Protein AF-A0A945PK93-F1 (afdb_monomer_lite)

Foldseek 3Di:
DDWDWDWDDPDPQDIDIFIDDDDPDDDDPVVRVVVRVVVCVVVVHDNPDDDDDDDDDQALADLPPPVVVLQPPDDDDDDDDDDRDDRPDDAFSNNVQAQNQPRQRVLSRVVQVVVCVVCVVVVHNDRDRSDDPVSNLVSQLNVLLCVVCVVCVVVLVVLLPVLDDPVLVVCVSSVNHDPVSVVSSVVSDDDPSSVVSNVVVVVVVVVCVVVVVVVVD

Sequence (217 aa):
GLHFIYALPFSDHHLLIESTLISGRMETQDWYRDAIKGWLRDNNIEIGEFLCEEMGVIPMDTIETDPDIAASPMSSESSESLGPQPLIATIGAASGAVRRSSGYAFQHIQQQISQLAAGIAQGNMAVPTPISSRLTAMDSIFNGVLLSRPDLAVSLYMDMAKALNGDEFARFMLGQATTGDWLRVIAAMPKLPFLKETVKQSAKQVSKQLLGQHKSA

pLDDT: mean 84.19, std 17.25, range [32.91, 97.75]

Secondary structure (DSSP, 8-state):
-EEEEEEEEEETTEEEEEEEEESSSPPPHHHHHHHHHHHHHHTT---S------------S-----HHHHT-----------SSPP-----GGGGT-S-TTT---HHHHHHHHHHHHHHHTTT--PPP--S-HHHHHHHHHHHHHHHH-GGGHHHHHHHHHHHS-HHHHHHHHTT---HHHHHHHHHHS-HHHHHHHHHHHHHHHHHHHHHHHTT--

Radius of gyration: 21.46 Å; chains: 1; bounding box: 48×63×62 Å

Structure (mmCIF, N/CA/C/O backbone):
data_AF-A0A945PK93-F1
#
_entry.id   AF-A0A945PK93-F1
#
loop_
_atom_site.group_PDB
_atom_site.id
_atom_site.type_symbol
_atom_site.label_atom_id
_atom_site.label_alt_id
_atom_site.label_comp_id
_atom_site.label_asym_id
_atom_site.label_entity_id
_atom_site.label_seq_id
_atom_site.pdbx_PDB_ins_code
_atom_site.Cartn_x
_atom_site.Cartn_y
_atom_site.Cartn_z
_atom_site.occupancy
_atom_site.B_iso_or_equiv
_atom_site.auth_seq_id
_atom_site.auth_comp_id
_atom_site.auth_asym_id
_atom_site.auth_atom_id
_atom_site.pdbx_PDB_model_num
ATOM 1 N N . GLY A 1 1 ? 13.114 -2.746 5.356 1.00 80.31 1 GLY A N 1
ATOM 2 C CA . GLY A 1 1 ? 11.654 -2.935 5.315 1.00 80.31 1 GLY A CA 1
ATOM 3 C C . GLY A 1 1 ? 11.324 -3.906 4.207 1.00 80.31 1 GLY A C 1
ATOM 4 O O . GLY A 1 1 ? 12.240 -4.581 3.749 1.00 80.31 1 GLY A O 1
ATOM 5 N N . LEU A 1 2 ? 10.068 -3.976 3.771 1.00 88.44 2 LEU A N 1
ATOM 6 C CA . LEU A 1 2 ? 9.741 -4.665 2.520 1.00 88.44 2 LEU A CA 1
ATOM 7 C C . LEU A 1 2 ? 10.077 -3.719 1.363 1.00 88.44 2 LEU A C 1
ATOM 9 O O . LEU A 1 2 ? 9.543 -2.616 1.316 1.00 88.44 2 LEU A O 1
ATOM 13 N N . HIS A 1 3 ? 10.950 -4.151 0.459 1.00 93.06 3 HIS A N 1
ATOM 14 C CA . HIS A 1 3 ? 11.285 -3.434 -0.768 1.00 93.06 3 HIS A CA 1
ATOM 15 C C . HIS A 1 3 ? 10.913 -4.298 -1.963 1.00 93.06 3 HIS A C 1
ATOM 17 O O . HIS A 1 3 ? 11.207 -5.494 -1.969 1.00 93.06 3 HIS A O 1
ATOM 23 N N . PHE A 1 4 ? 10.251 -3.703 -2.945 1.00 92.75 4 PHE A N 1
ATOM 24 C CA . PHE A 1 4 ? 9.915 -4.363 -4.196 1.00 92.75 4 PHE A CA 1
ATOM 25 C C . PHE A 1 4 ? 9.935 -3.360 -5.347 1.00 92.75 4 PHE A C 1
ATOM 27 O O . PHE A 1 4 ? 9.823 -2.151 -5.140 1.00 92.75 4 PHE A O 1
ATOM 34 N N . ILE A 1 5 ? 10.084 -3.893 -6.559 1.00 96.25 5 ILE A N 1
ATOM 35 C CA . ILE A 1 5 ? 9.959 -3.134 -7.798 1.00 96.25 5 ILE A CA 1
ATOM 36 C C . ILE A 1 5 ? 8.622 -3.488 -8.439 1.00 96.25 5 ILE A C 1
ATOM 38 O O . ILE A 1 5 ? 8.307 -4.667 -8.614 1.00 96.25 5 ILE A O 1
ATOM 42 N N . TYR A 1 6 ? 7.849 -2.466 -8.780 1.00 92.81 6 TYR A N 1
ATOM 43 C CA . TYR A 1 6 ? 6.656 -2.590 -9.602 1.00 92.81 6 TYR A CA 1
ATOM 44 C C . TYR A 1 6 ? 6.988 -2.152 -11.026 1.00 92.81 6 TYR A C 1
ATOM 46 O O . TYR A 1 6 ? 7.617 -1.117 -11.219 1.00 92.81 6 TYR A O 1
ATOM 54 N N . ALA A 1 7 ? 6.582 -2.943 -12.015 1.00 95.38 7 ALA A N 1
ATOM 55 C CA . ALA A 1 7 ? 6.786 -2.648 -13.427 1.00 95.38 7 ALA A CA 1
ATOM 56 C C . ALA A 1 7 ? 5.451 -2.829 -14.164 1.00 95.38 7 ALA A C 1
ATOM 58 O O . ALA A 1 7 ? 4.893 -3.928 -14.171 1.00 95.38 7 ALA A O 1
ATOM 59 N N . LEU A 1 8 ? 4.927 -1.750 -14.748 1.00 95.44 8 LEU A N 1
ATOM 60 C CA . LEU A 1 8 ? 3.634 -1.713 -15.433 1.00 95.44 8 LEU A CA 1
ATOM 61 C C . LEU A 1 8 ? 3.804 -1.307 -16.902 1.00 95.44 8 LEU A C 1
ATOM 63 O O . LEU A 1 8 ? 4.021 -0.123 -17.184 1.00 95.44 8 LEU A O 1
ATOM 67 N N . PRO A 1 9 ? 3.720 -2.258 -17.847 1.00 94.69 9 PRO A N 1
ATOM 68 C CA . PRO A 1 9 ? 3.764 -1.936 -19.265 1.00 94.69 9 PRO A CA 1
ATOM 69 C C . PRO A 1 9 ? 2.452 -1.273 -19.703 1.00 94.69 9 PRO A C 1
ATOM 71 O O . PRO A 1 9 ? 1.365 -1.796 -19.460 1.00 94.69 9 PRO A O 1
ATOM 74 N N . PHE A 1 10 ? 2.558 -0.138 -20.390 1.00 95.69 10 PHE A N 1
ATOM 75 C CA . PHE A 1 10 ? 1.447 0.503 -21.107 1.00 95.69 10 PHE A CA 1
ATOM 76 C C . PHE A 1 10 ? 1.400 0.082 -22.579 1.00 95.69 10 PHE A C 1
ATOM 78 O O . PHE A 1 10 ? 0.350 0.139 -23.213 1.00 95.69 10 PHE A O 1
ATOM 85 N N . SER A 1 11 ? 2.550 -0.313 -23.127 1.00 95.81 11 SER A N 1
ATOM 86 C CA . SER A 1 11 ? 2.720 -0.899 -24.458 1.00 95.81 11 SER A CA 1
ATOM 87 C C . SER A 1 11 ? 4.050 -1.658 -24.509 1.00 95.81 11 SER A C 1
ATOM 89 O O . SER A 1 11 ? 4.801 -1.646 -23.533 1.00 95.81 11 SER A O 1
ATOM 91 N N . ASP A 1 12 ? 4.388 -2.234 -25.661 1.00 93.44 12 ASP A N 1
ATOM 92 C CA . ASP A 1 12 ? 5.668 -2.923 -25.881 1.00 93.44 12 ASP A CA 1
ATOM 93 C C . ASP A 1 12 ? 6.899 -2.001 -25.750 1.00 93.44 12 ASP A C 1
ATOM 95 O O . ASP A 1 12 ? 8.026 -2.481 -25.628 1.00 93.44 12 ASP A O 1
ATOM 99 N N . HIS A 1 13 ? 6.702 -0.675 -25.761 1.00 94.62 13 HIS A N 1
ATOM 100 C CA . HIS A 1 13 ? 7.775 0.326 -25.694 1.00 94.62 13 HIS A CA 1
ATOM 101 C C . HIS A 1 13 ? 7.576 1.391 -24.605 1.00 94.62 13 HIS A C 1
ATOM 103 O O . HIS A 1 13 ? 8.378 2.314 -24.506 1.00 94.62 13 HIS A O 1
ATOM 109 N N . HIS A 1 14 ? 6.537 1.271 -23.769 1.00 96.62 14 HIS A N 1
ATOM 110 C CA . HIS A 1 14 ? 6.287 2.195 -22.658 1.00 96.62 14 HIS A CA 1
ATOM 111 C C . HIS A 1 14 ? 6.047 1.430 -21.362 1.00 96.62 14 HIS A C 1
ATOM 113 O O . HIS A 1 14 ? 5.135 0.607 -21.278 1.00 96.62 14 HIS A O 1
ATOM 119 N N . LEU A 1 15 ? 6.840 1.752 -20.342 1.00 95.81 15 LEU A N 1
ATOM 120 C CA . LEU A 1 15 ? 6.878 1.055 -19.064 1.00 95.81 15 LEU A CA 1
ATOM 121 C C . LEU A 1 15 ? 6.994 2.072 -17.925 1.00 95.81 15 LEU A C 1
ATOM 123 O O . LEU A 1 15 ? 7.878 2.925 -17.955 1.00 95.81 15 LEU A O 1
ATOM 127 N N . LEU A 1 16 ? 6.136 1.959 -16.911 1.00 97.25 16 LEU A N 1
ATOM 128 C CA . LEU A 1 16 ? 6.358 2.601 -15.615 1.00 97.25 16 LEU A CA 1
ATOM 129 C C . LEU A 1 16 ? 7.078 1.622 -14.701 1.00 97.25 16 LEU A C 1
ATOM 131 O O . LEU A 1 16 ? 6.676 0.464 -14.600 1.00 97.25 16 LEU A O 1
ATOM 135 N N . ILE A 1 17 ? 8.126 2.097 -14.033 1.00 97.06 17 ILE A N 1
ATOM 136 C CA . ILE A 1 17 ? 8.858 1.333 -13.025 1.00 97.06 17 ILE A CA 1
ATOM 137 C C . ILE A 1 17 ? 8.880 2.142 -11.738 1.00 97.06 17 ILE A C 1
ATOM 139 O O . ILE A 1 17 ? 9.269 3.306 -11.741 1.00 97.06 17 ILE A O 1
ATOM 143 N N . GLU A 1 18 ? 8.496 1.510 -10.638 1.00 97.12 18 GLU A N 1
ATOM 144 C CA . GLU A 1 18 ? 8.476 2.113 -9.314 1.00 97.12 18 GLU A CA 1
ATOM 145 C C . GLU A 1 18 ? 9.298 1.266 -8.342 1.00 97.12 18 GLU A C 1
ATOM 147 O O . GLU A 1 18 ? 9.187 0.040 -8.310 1.00 97.12 18 GLU A O 1
ATOM 152 N N . SER A 1 19 ? 10.121 1.932 -7.532 1.00 97.25 19 SER A N 1
ATOM 153 C CA . SER A 1 19 ? 10.816 1.324 -6.400 1.00 97.25 19 SER A CA 1
ATOM 154 C C . SER A 1 19 ? 10.096 1.700 -5.113 1.00 97.25 19 SER A C 1
ATOM 156 O O . SER A 1 19 ? 10.162 2.848 -4.677 1.00 97.25 19 SER A O 1
ATOM 158 N N . THR A 1 20 ? 9.416 0.730 -4.501 1.00 94.50 20 THR A N 1
ATOM 159 C CA . THR A 1 20 ? 8.546 0.961 -3.344 1.00 94.50 20 THR A CA 1
ATOM 160 C C . THR A 1 20 ? 9.150 0.333 -2.091 1.00 94.50 20 THR A C 1
ATOM 162 O O . THR A 1 20 ? 9.412 -0.873 -2.042 1.00 94.50 20 THR A O 1
ATOM 165 N N . LEU A 1 21 ? 9.349 1.137 -1.043 1.00 93.75 21 LEU A N 1
ATOM 166 C CA . LEU A 1 21 ? 9.873 0.689 0.249 1.00 93.75 21 LEU A CA 1
ATOM 167 C C . LEU A 1 21 ? 8.858 0.945 1.368 1.00 93.75 21 LEU A C 1
ATOM 169 O O . LEU A 1 21 ? 8.525 2.085 1.674 1.00 93.75 21 LEU A O 1
ATOM 173 N N . ILE A 1 22 ? 8.428 -0.125 2.037 1.00 90.94 22 ILE A N 1
ATOM 174 C CA . ILE A 1 22 ? 7.659 -0.050 3.283 1.00 90.94 22 ILE A CA 1
ATOM 175 C C . ILE A 1 22 ? 8.641 -0.090 4.456 1.00 90.94 22 ILE A C 1
ATOM 177 O O . ILE A 1 22 ? 9.241 -1.131 4.759 1.00 90.94 22 ILE A O 1
ATOM 181 N N . SER A 1 23 ? 8.820 1.045 5.128 1.00 90.19 23 SER A N 1
ATOM 182 C CA . SER A 1 23 ? 9.791 1.213 6.213 1.00 90.19 23 SER A CA 1
ATOM 183 C C . SER A 1 23 ? 9.403 2.334 7.179 1.00 90.19 23 SER A C 1
ATOM 185 O O . SER A 1 23 ? 8.662 3.248 6.843 1.00 90.19 23 SER A O 1
ATOM 187 N N . GLY A 1 24 ? 9.966 2.289 8.392 1.00 88.62 24 GLY A N 1
ATOM 188 C CA . GLY A 1 24 ? 9.885 3.394 9.358 1.00 88.62 24 GLY A CA 1
ATOM 189 C C . GLY A 1 24 ? 10.908 4.515 9.123 1.00 88.62 24 GLY A C 1
ATOM 190 O O . GLY A 1 24 ? 11.005 5.428 9.933 1.00 88.62 24 GLY A O 1
ATOM 191 N N . ARG A 1 25 ? 11.711 4.424 8.056 1.00 89.62 25 ARG A N 1
ATOM 192 C CA . ARG A 1 25 ? 12.702 5.432 7.654 1.00 89.62 25 ARG A CA 1
ATOM 193 C C . ARG A 1 25 ? 12.732 5.552 6.139 1.00 89.62 25 ARG A C 1
ATOM 195 O O . ARG A 1 25 ? 12.596 4.535 5.461 1.00 89.62 25 ARG A O 1
ATOM 202 N N . MET A 1 26 ? 12.938 6.755 5.627 1.00 91.38 26 MET A N 1
ATOM 203 C CA . MET A 1 26 ? 13.106 6.980 4.193 1.00 91.38 26 MET A CA 1
ATOM 204 C C . MET A 1 26 ? 14.570 6.793 3.801 1.00 91.38 26 MET A C 1
ATOM 206 O O . MET A 1 26 ? 15.462 7.198 4.546 1.00 91.38 26 MET A O 1
ATOM 210 N N . GLU A 1 27 ? 14.797 6.193 2.638 1.00 95.25 27 GLU A N 1
ATOM 211 C CA . GLU A 1 27 ? 16.101 6.207 1.973 1.00 95.25 27 GLU A CA 1
ATOM 212 C C . GLU A 1 27 ? 16.221 7.445 1.063 1.00 95.25 27 GLU A C 1
ATOM 214 O O . GLU A 1 27 ? 15.251 8.182 0.858 1.00 95.25 27 GLU A O 1
ATOM 219 N N . THR A 1 28 ? 17.416 7.705 0.529 1.00 95.81 28 THR A N 1
ATOM 220 C CA . THR A 1 28 ? 17.644 8.824 -0.399 1.00 95.81 28 THR A CA 1
ATOM 221 C C . THR A 1 28 ? 17.019 8.552 -1.766 1.00 95.81 28 THR A C 1
ATOM 223 O O . THR A 1 28 ? 16.856 7.402 -2.167 1.00 95.81 28 THR A O 1
ATOM 226 N N . GLN A 1 29 ? 16.713 9.605 -2.529 1.00 95.31 29 GLN A N 1
ATOM 227 C CA . GLN A 1 29 ? 16.173 9.456 -3.886 1.00 95.31 29 GLN A CA 1
ATOM 228 C C . GLN A 1 29 ? 17.088 8.604 -4.786 1.00 95.31 29 GLN A C 1
ATOM 230 O O . GLN A 1 29 ? 16.609 7.756 -5.537 1.00 95.31 29 GLN A O 1
ATOM 235 N N . ASP A 1 30 ? 18.406 8.766 -4.655 1.00 97.38 30 ASP A N 1
ATOM 236 C CA . ASP A 1 30 ? 19.379 7.990 -5.429 1.00 97.38 30 ASP A CA 1
ATOM 237 C C . ASP A 1 30 ? 19.355 6.500 -5.089 1.00 97.38 30 ASP A C 1
ATOM 239 O O . ASP A 1 30 ? 19.505 5.678 -5.988 1.00 97.38 30 ASP A O 1
ATOM 243 N N . TRP A 1 31 ? 19.063 6.131 -3.838 1.00 97.56 31 TRP A N 1
ATOM 244 C CA . TRP A 1 31 ? 18.890 4.728 -3.463 1.00 97.56 31 TRP A CA 1
ATOM 245 C C . TRP A 1 31 ? 17.745 4.072 -4.252 1.00 97.56 31 TRP A C 1
ATOM 247 O O . TRP A 1 31 ? 17.904 2.973 -4.787 1.00 97.56 31 TRP A O 1
ATOM 257 N N . TYR A 1 32 ? 16.608 4.766 -4.396 1.00 97.06 32 TYR A N 1
ATOM 258 C CA . TYR A 1 32 ? 15.475 4.270 -5.184 1.00 97.06 32 TYR A CA 1
ATOM 259 C C . TYR A 1 32 ? 15.809 4.188 -6.675 1.00 97.06 32 TYR A C 1
ATOM 261 O O . TYR A 1 32 ? 15.490 3.186 -7.316 1.00 97.06 32 TYR A O 1
ATOM 269 N N . ARG A 1 33 ? 16.492 5.202 -7.221 1.00 96.38 33 ARG A N 1
ATOM 270 C CA . ARG A 1 33 ? 16.948 5.199 -8.621 1.00 96.38 33 ARG A CA 1
ATOM 271 C C . ARG A 1 33 ? 17.913 4.057 -8.897 1.00 96.38 33 ARG A C 1
ATOM 273 O O . ARG A 1 33 ? 17.808 3.401 -9.929 1.00 96.38 33 ARG A O 1
ATOM 280 N N . ASP A 1 34 ? 18.842 3.794 -7.988 1.00 97.69 34 ASP A N 1
ATOM 281 C CA . ASP A 1 34 ? 19.821 2.724 -8.150 1.00 97.69 34 ASP A CA 1
ATOM 282 C C . ASP A 1 34 ? 19.180 1.340 -8.044 1.00 97.69 34 ASP A C 1
ATOM 284 O O . ASP A 1 34 ? 19.569 0.439 -8.790 1.00 97.69 34 ASP A O 1
ATOM 288 N N . ALA A 1 35 ? 18.139 1.186 -7.220 1.00 97.62 35 ALA A N 1
ATOM 289 C CA . ALA A 1 35 ? 17.301 -0.009 -7.220 1.00 97.62 35 ALA A CA 1
ATOM 290 C C . ALA A 1 35 ? 16.595 -0.231 -8.572 1.00 97.62 35 ALA A C 1
ATOM 292 O O . ALA A 1 35 ? 16.634 -1.344 -9.098 1.00 97.62 35 ALA A O 1
ATOM 293 N N . ILE A 1 36 ? 16.019 0.820 -9.173 1.00 97.56 36 ILE A N 1
ATOM 294 C CA . ILE A 1 36 ? 15.398 0.750 -10.511 1.00 97.56 36 ILE A CA 1
ATOM 295 C C . ILE A 1 36 ? 16.441 0.374 -11.569 1.00 97.56 36 ILE A C 1
ATOM 297 O O . ILE A 1 36 ? 16.228 -0.555 -12.345 1.00 97.56 36 ILE A O 1
ATOM 301 N N . LYS A 1 37 ? 17.604 1.041 -11.575 1.00 96.81 37 LYS A N 1
ATOM 302 C CA . LYS A 1 37 ? 18.710 0.722 -12.495 1.00 96.81 37 LYS A CA 1
ATOM 303 C C . LYS A 1 37 ? 19.202 -0.715 -12.321 1.00 96.81 37 LYS A C 1
ATOM 305 O O . LYS A 1 37 ? 19.552 -1.352 -13.308 1.00 96.81 37 LYS A O 1
ATOM 310 N N . GLY A 1 38 ? 19.272 -1.211 -11.085 1.00 97.75 38 GLY A N 1
ATOM 311 C CA . GLY A 1 38 ? 19.616 -2.601 -10.786 1.00 97.75 38 GLY A CA 1
ATOM 312 C C . GLY A 1 38 ? 18.634 -3.568 -11.427 1.00 97.75 38 GLY A C 1
ATOM 313 O O . GLY A 1 38 ? 19.038 -4.402 -12.229 1.00 97.75 38 GLY A O 1
ATOM 314 N N . TRP A 1 39 ? 17.346 -3.367 -11.166 1.00 97.56 39 TRP A N 1
ATOM 315 C CA . TRP A 1 39 ? 16.291 -4.202 -11.725 1.00 97.56 39 TRP A CA 1
ATOM 316 C C . TRP A 1 39 ? 16.261 -4.179 -13.261 1.00 97.56 39 TRP A C 1
ATOM 318 O O . TRP A 1 39 ? 16.123 -5.226 -13.886 1.00 97.56 39 TRP A O 1
ATOM 328 N N . LEU A 1 40 ? 16.459 -3.015 -13.887 1.00 96.81 40 LEU A N 1
ATOM 329 C CA . LEU A 1 40 ? 16.561 -2.888 -15.346 1.00 96.81 40 LEU A CA 1
ATOM 330 C C . LEU A 1 40 ? 17.718 -3.709 -15.929 1.00 96.81 40 LEU A C 1
ATOM 332 O O . LEU A 1 40 ? 17.531 -4.405 -16.927 1.00 96.81 40 LEU A O 1
ATOM 336 N N . ARG A 1 41 ? 18.898 -3.663 -15.291 1.00 97.25 41 ARG A N 1
ATOM 337 C CA . ARG A 1 41 ? 20.057 -4.474 -15.701 1.00 97.25 41 ARG A CA 1
ATOM 338 C C . ARG A 1 41 ? 19.768 -5.965 -15.575 1.00 97.25 41 ARG A C 1
ATOM 340 O O . ARG A 1 41 ? 20.058 -6.705 -16.509 1.00 97.25 41 ARG A O 1
ATOM 347 N N . ASP A 1 42 ? 19.175 -6.381 -14.459 1.00 97.50 42 ASP A N 1
ATOM 348 C CA . ASP A 1 42 ? 18.858 -7.787 -14.184 1.00 97.50 42 ASP A CA 1
ATOM 349 C C . ASP A 1 42 ? 17.817 -8.360 -15.164 1.00 97.50 42 ASP A C 1
ATOM 351 O O . ASP A 1 42 ? 17.783 -9.568 -15.385 1.00 97.50 42 ASP A O 1
ATOM 355 N N . ASN A 1 43 ? 16.992 -7.499 -15.774 1.00 95.75 43 ASN A N 1
ATOM 356 C CA . ASN A 1 43 ? 15.983 -7.870 -16.772 1.00 95.75 43 ASN A CA 1
ATOM 357 C C . ASN A 1 43 ? 16.401 -7.557 -18.220 1.00 95.75 43 ASN A C 1
ATOM 359 O O . ASN A 1 43 ? 15.586 -7.712 -19.127 1.00 95.75 43 ASN A O 1
ATOM 363 N N . ASN A 1 44 ? 17.645 -7.122 -18.454 1.00 96.31 44 ASN A N 1
ATOM 364 C CA . ASN A 1 44 ? 18.162 -6.769 -19.782 1.00 96.31 44 ASN A CA 1
ATOM 365 C C . ASN A 1 44 ? 17.307 -5.720 -20.527 1.00 96.31 44 ASN A C 1
ATOM 367 O O . ASN A 1 44 ? 17.128 -5.810 -21.741 1.00 96.31 44 ASN A O 1
ATOM 371 N N . ILE A 1 45 ? 16.785 -4.723 -19.807 1.00 95.19 45 ILE A N 1
ATOM 372 C CA . ILE A 1 45 ? 15.971 -3.641 -20.377 1.00 95.19 45 ILE A CA 1
ATOM 373 C C . ILE A 1 45 ? 16.836 -2.391 -20.553 1.00 95.19 45 ILE A C 1
ATOM 375 O O . ILE A 1 45 ? 17.394 -1.865 -19.588 1.00 95.19 45 ILE A O 1
ATOM 379 N N . GLU A 1 46 ? 16.904 -1.886 -21.782 1.00 94.56 46 GLU A N 1
ATOM 380 C CA . GLU A 1 46 ? 17.545 -0.612 -22.108 1.00 94.56 46 GLU A CA 1
ATOM 381 C C . GLU A 1 46 ? 16.500 0.509 -22.173 1.00 94.56 46 GLU A C 1
ATOM 383 O O . GLU A 1 46 ? 15.451 0.365 -22.802 1.00 94.56 46 GLU A O 1
ATOM 388 N N . ILE A 1 47 ? 16.779 1.639 -21.517 1.00 94.62 47 ILE A N 1
ATOM 389 C CA . ILE A 1 47 ? 15.910 2.819 -21.577 1.00 94.62 47 ILE A CA 1
ATOM 390 C C . ILE A 1 47 ? 16.253 3.603 -22.845 1.00 94.62 47 ILE A C 1
ATOM 392 O O . ILE A 1 47 ? 17.348 4.154 -22.948 1.00 94.62 47 ILE A O 1
ATOM 396 N N . GLY A 1 48 ? 15.304 3.689 -23.778 1.00 95.12 48 GLY A N 1
ATOM 397 C CA . GLY A 1 48 ? 15.422 4.563 -24.949 1.00 95.12 48 GLY A CA 1
ATOM 398 C C . GLY A 1 48 ? 15.161 6.035 -24.617 1.00 95.12 48 GLY A C 1
ATOM 399 O O . GLY A 1 48 ? 15.948 6.904 -24.982 1.00 95.12 48 GLY A O 1
ATOM 400 N N . GLU A 1 49 ? 14.078 6.312 -23.889 1.00 96.94 49 GLU A N 1
ATOM 401 C CA . GLU A 1 49 ? 13.660 7.661 -23.502 1.00 96.94 49 GLU A CA 1
ATOM 402 C C . GLU A 1 49 ? 13.147 7.671 -22.057 1.00 96.94 49 GLU A C 1
ATOM 404 O O . GLU A 1 49 ? 12.470 6.744 -21.613 1.00 96.94 49 GLU A O 1
ATOM 409 N N . PHE A 1 50 ? 13.467 8.737 -21.322 1.00 95.50 50 PHE A N 1
ATOM 410 C CA . PHE A 1 50 ? 12.930 9.005 -19.993 1.00 95.50 50 PHE A CA 1
ATOM 411 C C . PHE A 1 50 ? 11.873 10.110 -20.088 1.00 95.50 50 PHE A C 1
ATOM 413 O O . PHE A 1 50 ? 12.189 11.228 -20.489 1.00 95.50 50 PHE A O 1
ATOM 420 N N . LEU A 1 51 ? 10.632 9.793 -19.712 1.00 96.56 51 LEU A N 1
ATOM 421 C CA . LEU A 1 51 ? 9.492 10.703 -19.865 1.00 96.56 51 LEU A CA 1
ATOM 422 C C . LEU A 1 51 ? 9.274 11.584 -18.629 1.00 96.56 51 LEU A C 1
ATOM 424 O O . LEU A 1 51 ? 9.208 12.807 -18.737 1.00 96.56 51 LEU A O 1
ATOM 428 N N . CYS A 1 52 ? 9.148 10.972 -17.450 1.00 95.81 52 CYS A N 1
ATOM 429 C CA . CYS A 1 52 ? 8.916 11.670 -16.189 1.00 95.81 52 CYS A CA 1
ATOM 430 C C . CYS A 1 52 ? 9.341 10.824 -14.977 1.00 95.81 52 CYS A C 1
ATOM 432 O O . CYS A 1 52 ? 9.493 9.606 -15.068 1.00 95.81 52 CYS A O 1
ATOM 434 N N . GLU A 1 53 ? 9.516 11.487 -13.833 1.00 95.75 53 GLU A N 1
ATOM 435 C CA . GLU A 1 53 ? 9.706 10.869 -12.516 1.00 95.75 53 GLU A CA 1
ATOM 436 C C . GLU A 1 53 ? 8.816 11.597 -11.513 1.00 95.75 53 GLU A C 1
ATOM 438 O O . GLU A 1 53 ? 8.719 12.825 -11.518 1.00 95.75 53 GLU A O 1
ATOM 443 N N . GLU A 1 54 ? 8.195 10.819 -10.635 1.00 94.81 54 GLU A N 1
ATOM 444 C CA . GLU A 1 54 ? 7.452 11.311 -9.486 1.00 94.81 54 GLU A CA 1
ATOM 445 C C . GLU A 1 54 ? 7.978 10.628 -8.225 1.00 94.81 54 GLU A C 1
ATOM 447 O O . GLU A 1 54 ? 8.498 9.511 -8.262 1.00 94.81 54 GLU A O 1
ATOM 452 N N . MET A 1 55 ? 7.842 11.310 -7.090 1.00 93.50 55 MET A N 1
ATOM 453 C CA . MET A 1 55 ? 8.192 10.770 -5.784 1.00 93.50 55 MET A CA 1
ATOM 454 C C . MET A 1 55 ? 7.078 11.096 -4.799 1.00 93.50 55 MET A C 1
ATOM 456 O O . MET A 1 55 ? 6.612 12.233 -4.721 1.00 93.50 55 MET A O 1
ATOM 460 N N . GLY A 1 56 ? 6.679 10.099 -4.015 1.00 91.44 56 GLY A N 1
ATOM 461 C CA . GLY A 1 56 ? 5.642 10.242 -3.006 1.00 91.44 56 GLY A CA 1
ATOM 462 C C . GLY A 1 56 ? 5.962 9.446 -1.751 1.00 91.44 56 GLY A C 1
ATOM 463 O O . GLY A 1 56 ? 6.692 8.458 -1.779 1.00 91.44 56 GLY A O 1
ATOM 464 N N . VAL A 1 57 ? 5.387 9.886 -0.635 1.00 91.06 57 VAL A N 1
ATOM 465 C CA . VAL A 1 57 ? 5.405 9.161 0.636 1.00 91.06 57 VAL A CA 1
ATOM 466 C C . VAL A 1 57 ? 3.961 8.973 1.061 1.00 91.06 57 VAL A C 1
ATOM 468 O O . VAL A 1 57 ? 3.212 9.943 1.159 1.00 91.06 57 VAL A O 1
ATOM 471 N N . ILE A 1 58 ? 3.573 7.726 1.319 1.00 89.81 58 ILE A N 1
ATOM 472 C CA . ILE A 1 58 ? 2.229 7.382 1.779 1.00 89.81 58 ILE A CA 1
ATOM 473 C C . ILE A 1 58 ? 2.309 7.057 3.274 1.00 89.81 58 ILE A C 1
ATOM 475 O O . ILE A 1 58 ? 2.859 6.015 3.639 1.00 89.81 58 ILE A O 1
ATOM 479 N N . PRO A 1 59 ? 1.772 7.914 4.161 1.00 87.19 59 PRO A N 1
ATOM 480 C CA . PRO A 1 59 ? 1.735 7.616 5.584 1.00 87.19 59 PRO A CA 1
ATOM 481 C C . PRO A 1 59 ? 0.876 6.378 5.854 1.00 87.19 59 PRO A C 1
ATOM 483 O O . PRO A 1 59 ? -0.310 6.334 5.530 1.00 87.19 59 PRO A O 1
ATOM 486 N N . MET A 1 60 ? 1.482 5.373 6.481 1.00 86.31 60 MET A N 1
ATOM 487 C CA . MET A 1 60 ? 0.848 4.108 6.866 1.00 86.31 60 MET A CA 1
ATOM 488 C C . MET A 1 60 ? 0.491 4.075 8.363 1.00 86.31 60 MET A C 1
ATOM 490 O O . MET A 1 60 ? 0.423 3.015 8.978 1.00 86.31 60 MET A O 1
ATOM 494 N N . ASP A 1 61 ? 0.262 5.235 8.978 1.00 80.12 61 ASP A N 1
ATOM 495 C CA . ASP A 1 61 ? -0.135 5.355 10.385 1.00 80.12 61 ASP A CA 1
ATOM 496 C C . ASP A 1 61 ? -1.280 6.367 10.546 1.00 80.12 61 ASP A C 1
ATOM 498 O O . ASP A 1 61 ? -1.806 6.920 9.579 1.00 80.12 61 ASP A O 1
ATOM 502 N N . THR A 1 62 ? -1.718 6.571 11.783 1.00 72.25 62 THR A N 1
ATOM 503 C CA . THR A 1 62 ? -2.661 7.613 12.162 1.00 72.25 62 THR A CA 1
ATOM 504 C C . THR A 1 62 ? -2.070 8.965 11.796 1.00 72.25 62 THR A C 1
ATOM 506 O O . THR A 1 62 ? -1.103 9.410 12.406 1.00 72.25 62 THR A O 1
ATOM 509 N N . ILE A 1 63 ? -2.680 9.629 10.820 1.00 69.25 63 ILE A N 1
ATOM 510 C CA . ILE A 1 63 ? -2.458 11.052 10.605 1.00 69.25 63 ILE A CA 1
ATOM 511 C C . ILE A 1 63 ? -3.236 11.748 11.715 1.00 69.25 63 ILE A C 1
ATOM 513 O O . ILE A 1 63 ? -4.468 11.759 11.711 1.00 69.25 63 ILE A O 1
ATOM 517 N N . GLU A 1 64 ? -2.518 12.234 12.723 1.00 59.03 64 GLU A N 1
ATOM 518 C CA . GLU A 1 64 ? -3.089 13.142 13.706 1.00 59.03 64 GLU A CA 1
ATOM 519 C C . GLU A 1 64 ? -3.352 14.462 12.980 1.00 59.03 64 GLU A C 1
ATOM 521 O O . GLU A 1 64 ? -2.451 15.266 12.757 1.00 59.03 64 GLU A O 1
ATOM 526 N N . THR A 1 65 ? -4.590 14.660 12.532 1.00 53.03 65 THR A N 1
ATOM 527 C CA . THR A 1 65 ? -5.069 16.000 12.208 1.00 53.03 65 THR A CA 1
ATOM 528 C C . THR A 1 65 ? -5.165 16.729 13.532 1.00 53.03 65 THR A C 1
ATOM 530 O O . THR A 1 65 ? -6.084 16.454 14.308 1.00 53.03 65 THR A O 1
ATOM 533 N N . ASP A 1 66 ? -4.186 17.579 13.821 1.00 42.41 66 ASP A N 1
ATOM 534 C CA . ASP A 1 66 ? -4.254 18.464 14.972 1.00 42.41 66 ASP A CA 1
ATOM 535 C C . ASP A 1 66 ? -5.564 19.267 14.862 1.00 42.41 66 ASP A C 1
ATOM 537 O O . ASP A 1 66 ? -5.736 20.012 13.886 1.00 42.41 66 ASP A O 1
ATOM 541 N N . PRO A 1 67 ? -6.528 19.078 15.786 1.00 46.16 67 PRO A N 1
ATOM 542 C CA . PRO A 1 67 ? -7.761 19.848 15.763 1.00 46.16 67 PRO A CA 1
ATOM 543 C C . PRO A 1 67 ? -7.476 21.351 15.865 1.00 46.16 67 PRO A C 1
ATOM 545 O O . PRO A 1 67 ? -8.263 22.134 15.335 1.00 46.16 67 PRO A O 1
ATOM 548 N N . ASP A 1 68 ? -6.328 21.745 16.430 1.00 41.25 68 ASP A N 1
ATOM 549 C CA . ASP A 1 68 ? -5.893 23.134 16.519 1.00 41.25 68 ASP A CA 1
ATOM 550 C C . ASP A 1 68 ? -5.239 23.640 15.226 1.00 41.25 68 ASP A C 1
ATOM 552 O O . ASP A 1 68 ? -5.352 24.828 14.956 1.00 41.25 68 ASP A O 1
ATOM 556 N N . ILE A 1 69 ? -4.631 22.800 14.372 1.00 44.06 69 ILE A N 1
ATOM 557 C CA . ILE A 1 69 ? -4.177 23.218 13.019 1.00 44.06 69 ILE A CA 1
ATOM 558 C C . ILE A 1 69 ? -5.355 23.294 12.059 1.00 44.06 69 ILE A C 1
ATOM 560 O O . ILE A 1 69 ? -5.426 24.199 11.233 1.00 44.06 69 ILE A O 1
ATOM 564 N N . ALA A 1 70 ? -6.312 22.381 12.197 1.00 41.56 70 ALA A N 1
ATOM 565 C CA . ALA A 1 70 ? -7.569 22.497 11.488 1.00 41.56 70 ALA A CA 1
ATOM 566 C C . ALA A 1 70 ? -8.284 23.811 11.913 1.00 41.56 70 ALA A C 1
ATOM 568 O O . ALA A 1 70 ? -8.825 24.525 11.069 1.00 41.56 70 ALA A O 1
ATOM 569 N N . ALA A 1 71 ? -8.198 24.198 13.192 1.00 38.50 71 ALA A N 1
ATOM 570 C CA . ALA A 1 71 ? -8.732 25.458 13.716 1.00 38.50 71 ALA A CA 1
ATOM 571 C C . ALA A 1 71 ? -7.787 26.679 13.623 1.00 38.50 71 ALA A C 1
ATOM 573 O O . ALA A 1 71 ? -8.201 27.776 14.004 1.00 38.50 71 ALA A O 1
ATOM 574 N N . SER A 1 72 ? -6.547 26.540 13.133 1.00 32.91 72 SER A N 1
ATOM 575 C CA . SER A 1 72 ? -5.576 27.643 13.108 1.00 32.91 72 SER A CA 1
ATOM 576 C C . SER A 1 72 ? -5.696 28.418 1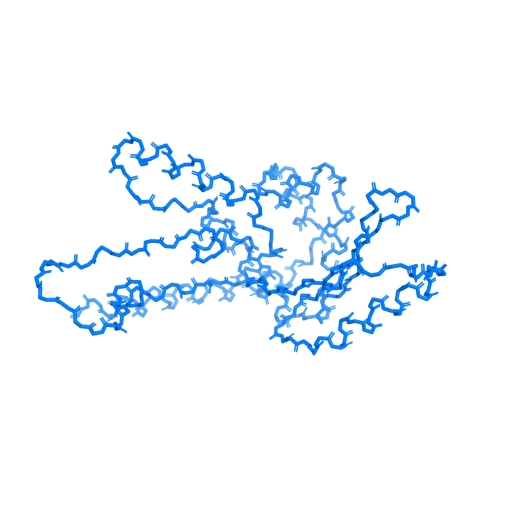1.799 1.00 32.91 72 SER A C 1
ATOM 578 O O . SER A 1 72 ? -5.390 27.874 10.734 1.00 32.91 72 SER A O 1
ATOM 580 N N . PRO A 1 73 ? -6.105 29.699 11.833 1.00 37.59 73 PRO A N 1
ATOM 581 C CA . PRO A 1 73 ? -6.102 30.527 10.642 1.00 37.59 73 PRO A CA 1
ATOM 582 C C . PRO A 1 73 ? -4.655 30.712 10.174 1.00 37.59 73 PRO A C 1
ATOM 584 O O . PRO A 1 73 ? -3.812 31.230 10.906 1.00 37.59 73 PRO A O 1
ATOM 587 N N . MET A 1 74 ? -4.374 30.287 8.940 1.00 37.66 74 MET A N 1
ATOM 588 C CA . MET A 1 74 ? -3.151 30.643 8.226 1.00 37.66 74 MET A CA 1
ATOM 589 C C . MET A 1 74 ? -3.003 32.164 8.242 1.00 37.66 74 MET A C 1
ATOM 591 O O . MET A 1 74 ? -3.819 32.895 7.682 1.00 37.66 74 MET A O 1
ATOM 595 N N . SER A 1 75 ? -1.960 32.637 8.913 1.00 39.56 75 SER A N 1
ATOM 596 C CA . SER A 1 75 ? -1.583 34.038 8.949 1.00 39.56 75 SER A CA 1
ATOM 597 C C . SER A 1 75 ? -1.171 34.504 7.552 1.00 39.56 75 SER A C 1
ATOM 599 O O . SER A 1 75 ? -0.085 34.177 7.074 1.00 39.56 75 SER A O 1
ATOM 601 N N . SER A 1 76 ? -2.007 35.326 6.931 1.00 34.53 76 SER A N 1
ATOM 602 C CA . SER A 1 76 ? -1.554 36.357 6.005 1.00 34.53 76 SER A CA 1
ATOM 603 C C . SER A 1 76 ? -2.340 37.623 6.299 1.00 34.53 76 SER A C 1
ATOM 605 O O . SER A 1 76 ? -3.570 37.626 6.311 1.00 34.53 76 SER A O 1
ATOM 607 N N . GLU A 1 77 ? -1.585 38.658 6.631 1.00 44.28 77 GLU A N 1
ATOM 608 C CA . GLU A 1 77 ? -2.033 39.951 7.115 1.00 44.28 77 GLU A CA 1
ATOM 609 C C . GLU A 1 77 ? -2.996 40.658 6.150 1.00 44.28 77 GLU A C 1
ATOM 611 O O . GLU A 1 77 ? -2.941 40.475 4.935 1.00 44.28 77 GLU A O 1
ATOM 616 N N . SER A 1 78 ? -3.807 41.548 6.729 1.00 41.91 78 SER A N 1
ATOM 617 C CA . SER A 1 78 ? -4.686 42.544 6.098 1.00 41.91 78 SER A CA 1
ATOM 618 C C . SER A 1 78 ? -6.019 42.055 5.517 1.00 41.91 78 SER A C 1
ATOM 620 O O . SER A 1 78 ? -6.147 41.744 4.339 1.00 41.91 78 SER A O 1
ATOM 622 N N . SER A 1 79 ? -7.074 42.132 6.331 1.00 36.81 79 SER A N 1
ATOM 623 C CA . SER A 1 79 ? -8.234 43.005 6.069 1.00 36.81 79 SER A CA 1
ATOM 624 C C . SER A 1 79 ? -9.305 42.800 7.138 1.00 36.81 79 SER A C 1
ATOM 626 O O . SER A 1 79 ? -9.553 41.690 7.599 1.00 36.81 79 SER A O 1
ATOM 628 N N . GLU A 1 80 ? -9.894 43.907 7.570 1.00 44.97 80 GLU A N 1
ATOM 629 C CA . GLU A 1 80 ? -10.896 43.978 8.624 1.00 44.97 80 GLU A CA 1
ATOM 630 C C . GLU A 1 80 ? -12.208 43.258 8.244 1.00 44.97 80 GLU A C 1
ATOM 632 O O . GLU A 1 80 ? -12.687 43.380 7.118 1.00 44.97 80 GLU A O 1
ATOM 637 N N . SER A 1 81 ? -12.827 42.620 9.251 1.00 41.97 81 SER A N 1
ATOM 638 C CA . SER A 1 81 ? -14.202 42.080 9.306 1.00 41.97 81 SER A CA 1
ATOM 639 C C . SER A 1 81 ? -14.444 40.600 8.933 1.00 41.97 81 SER A C 1
ATOM 641 O O . SER A 1 81 ? -13.945 40.093 7.937 1.00 41.97 81 SER A O 1
ATOM 643 N N . LEU A 1 82 ? -15.354 39.997 9.723 1.00 38.41 82 LEU A N 1
ATOM 644 C CA . LEU A 1 82 ? -16.132 38.747 9.565 1.00 38.41 82 LEU A CA 1
ATOM 645 C C . LEU A 1 82 ? -15.621 37.435 10.209 1.00 38.41 82 LEU A C 1
ATOM 647 O O . LEU A 1 82 ? -14.975 36.622 9.566 1.00 38.41 82 LEU A O 1
ATOM 651 N N . GLY A 1 83 ? -16.118 37.169 11.430 1.00 46.75 83 GLY A N 1
ATOM 652 C CA . GLY A 1 83 ? -16.514 35.834 11.927 1.00 46.75 83 GLY A CA 1
ATOM 653 C C . GLY A 1 83 ? -15.417 34.784 12.204 1.00 46.75 83 GLY A C 1
ATOM 654 O O . GLY A 1 83 ? -14.261 34.967 11.835 1.00 46.75 83 GLY A O 1
ATOM 655 N N . PRO A 1 84 ? -15.755 33.660 12.875 1.00 47.94 84 PRO A N 1
ATOM 656 C CA . PRO A 1 84 ? -14.881 32.490 12.925 1.00 47.94 84 PRO A CA 1
ATOM 657 C C . PRO A 1 84 ? -14.673 31.978 11.496 1.00 47.94 84 PRO A C 1
ATOM 659 O O . PRO A 1 84 ? -15.649 31.646 10.819 1.00 47.94 84 PRO A O 1
ATOM 662 N N . GLN A 1 85 ? -13.424 31.926 11.033 1.00 46.69 85 GLN A N 1
ATOM 663 C CA . GLN A 1 85 ? -13.109 31.338 9.734 1.00 46.69 85 GLN A CA 1
ATOM 664 C C . GLN A 1 85 ? -13.538 29.862 9.738 1.00 46.69 85 GLN A C 1
ATOM 666 O O . GLN A 1 85 ? -13.256 29.153 10.710 1.00 46.69 85 GLN A O 1
ATOM 671 N N . PRO A 1 86 ? -14.244 29.377 8.704 1.00 50.75 86 PRO A N 1
ATOM 672 C CA . PRO A 1 86 ? -14.676 27.993 8.668 1.00 50.75 86 PRO A CA 1
ATOM 673 C C . PRO A 1 86 ? -13.456 27.072 8.582 1.00 50.75 86 PRO A C 1
ATOM 675 O O . PRO A 1 86 ? -12.631 27.192 7.680 1.00 50.75 86 PRO A O 1
ATOM 678 N N . LEU A 1 87 ? -13.382 26.140 9.532 1.00 62.56 87 LEU A N 1
ATOM 679 C CA . LEU A 1 87 ? -12.519 24.962 9.528 1.00 62.56 87 LEU A CA 1
ATOM 680 C C . LEU A 1 87 ? -12.514 24.325 8.127 1.00 62.56 87 LEU A C 1
ATOM 682 O O . LEU A 1 87 ? -13.515 23.730 7.719 1.00 62.56 87 LEU A O 1
ATOM 686 N N . ILE A 1 88 ? -11.412 24.444 7.380 1.00 74.31 88 ILE A N 1
ATOM 687 C CA . ILE A 1 88 ? -11.285 23.766 6.085 1.00 74.31 88 ILE A CA 1
ATOM 688 C C . ILE A 1 88 ? -11.038 22.289 6.377 1.00 74.31 88 ILE A C 1
ATOM 690 O O . ILE A 1 88 ? -9.938 21.884 6.753 1.00 74.31 88 ILE A O 1
ATOM 694 N N . ALA A 1 89 ? -12.083 21.477 6.235 1.00 81.44 89 ALA A N 1
ATOM 695 C CA . ALA A 1 89 ? -11.975 20.043 6.433 1.00 81.44 89 ALA A CA 1
ATOM 696 C C . ALA A 1 89 ? -11.051 19.425 5.370 1.00 81.44 89 ALA A C 1
ATOM 698 O O . ALA A 1 89 ? -11.208 19.665 4.170 1.00 81.44 89 ALA A O 1
ATOM 699 N N . THR A 1 90 ? -10.085 18.617 5.807 1.00 87.75 90 THR A N 1
ATOM 700 C CA . THR A 1 90 ? -9.208 17.879 4.896 1.00 87.75 90 THR A CA 1
ATOM 701 C C . THR A 1 90 ? -9.960 16.706 4.272 1.00 87.75 90 THR A C 1
ATOM 703 O O . THR A 1 90 ? -10.871 16.140 4.874 1.00 87.75 90 THR A O 1
ATOM 706 N N . ILE A 1 91 ? -9.559 16.312 3.063 1.00 90.94 91 ILE A N 1
ATOM 707 C CA . ILE A 1 91 ? -10.064 15.122 2.366 1.00 90.94 91 ILE A CA 1
ATOM 708 C C . ILE A 1 91 ? -8.898 14.227 1.940 1.00 90.94 91 ILE A C 1
ATOM 710 O O . ILE A 1 91 ? -7.723 14.584 2.046 1.00 90.94 91 ILE A O 1
ATOM 714 N N . GLY A 1 92 ? -9.216 13.037 1.453 1.00 90.56 92 GLY A N 1
ATOM 715 C CA . GLY A 1 92 ? -8.264 12.077 0.929 1.00 90.56 92 GLY A CA 1
ATOM 716 C C . GLY A 1 92 ? -7.274 11.589 1.984 1.00 90.56 92 GLY A C 1
ATOM 717 O O . GLY A 1 92 ? -7.637 11.362 3.143 1.00 90.56 92 GLY A O 1
ATOM 718 N N . ALA A 1 93 ? -6.008 11.437 1.594 1.00 88.38 93 ALA A N 1
ATOM 719 C CA . ALA A 1 93 ? -4.955 10.981 2.497 1.00 88.38 93 ALA A CA 1
ATOM 720 C C . ALA A 1 93 ? -4.849 11.850 3.759 1.00 88.38 93 ALA A C 1
ATOM 722 O O . ALA A 1 93 ? -4.804 11.305 4.856 1.00 88.38 93 ALA A O 1
ATOM 723 N N . ALA A 1 94 ? -4.948 13.177 3.625 1.00 86.06 94 ALA A N 1
ATOM 724 C CA . ALA A 1 94 ? -4.889 14.121 4.744 1.00 86.06 94 ALA A CA 1
ATOM 725 C C . ALA A 1 94 ? -6.053 13.987 5.750 1.00 86.06 94 ALA A C 1
ATOM 727 O O . ALA A 1 94 ? -5.989 14.546 6.840 1.00 86.06 94 ALA A O 1
ATOM 728 N N . SER A 1 95 ? -7.105 13.244 5.397 1.00 85.44 95 SER A N 1
ATOM 729 C CA . SER A 1 95 ? -8.250 12.929 6.267 1.00 85.44 95 SER A CA 1
ATOM 730 C C . SER A 1 95 ? -8.253 11.481 6.775 1.00 85.44 95 SER A C 1
ATOM 732 O O . SER A 1 95 ? -9.217 11.025 7.388 1.00 85.44 95 SER A O 1
ATOM 734 N N . GLY A 1 96 ? -7.187 10.724 6.495 1.00 85.44 96 GLY A N 1
ATOM 735 C CA . GLY A 1 96 ? -7.071 9.322 6.889 1.00 85.44 96 GLY A CA 1
ATOM 736 C C . GLY A 1 96 ? -7.761 8.332 5.947 1.00 85.44 96 GLY A C 1
ATOM 737 O O . GLY A 1 96 ? -8.004 7.198 6.351 1.00 85.44 96 GLY A O 1
ATOM 738 N N . ALA A 1 97 ? -8.039 8.701 4.690 1.00 87.94 97 ALA A N 1
ATOM 739 C CA . ALA A 1 97 ? -8.587 7.789 3.674 1.00 87.94 97 ALA A CA 1
ATOM 740 C C . ALA A 1 97 ? -7.538 6.820 3.074 1.00 87.94 97 ALA A C 1
ATOM 742 O O . ALA A 1 97 ? -7.704 6.327 1.961 1.00 87.94 97 ALA A O 1
ATOM 743 N N . VAL A 1 98 ? -6.441 6.552 3.787 1.00 89.25 98 VAL A N 1
ATOM 744 C CA . VAL A 1 98 ? -5.372 5.623 3.389 1.00 89.25 98 VAL A CA 1
ATOM 745 C C . VAL A 1 98 ? -5.429 4.406 4.301 1.00 89.25 98 VAL A C 1
ATOM 747 O O . VAL A 1 98 ? -5.427 4.540 5.527 1.00 89.25 98 VAL A O 1
ATOM 750 N N . ARG A 1 99 ? -5.445 3.202 3.720 1.00 88.25 99 ARG A N 1
ATOM 751 C CA . ARG A 1 99 ? -5.359 1.971 4.507 1.00 88.25 99 ARG A CA 1
ATOM 752 C C . ARG A 1 99 ? -3.976 1.837 5.128 1.00 88.25 99 ARG A C 1
ATOM 754 O O . ARG A 1 99 ? -2.972 1.796 4.423 1.00 88.25 99 ARG A O 1
ATOM 761 N N . ARG A 1 100 ? -3.916 1.710 6.449 1.00 86.75 100 ARG A N 1
ATOM 762 C CA . ARG A 1 100 ? -2.657 1.818 7.195 1.00 86.75 100 ARG A CA 1
ATOM 763 C C . ARG A 1 100 ? -1.776 0.584 7.025 1.00 86.75 100 ARG A C 1
ATOM 765 O O . ARG A 1 100 ? -0.564 0.708 7.084 1.00 86.75 100 ARG A O 1
ATOM 772 N N . SER A 1 101 ? -2.352 -0.590 6.770 1.00 84.50 101 SER A N 1
ATOM 773 C CA . SER A 1 101 ? -1.582 -1.834 6.580 1.00 84.50 101 SER A CA 1
ATOM 774 C C . SER A 1 101 ? -0.955 -2.001 5.194 1.00 84.50 101 SER A C 1
ATOM 776 O O . SER A 1 101 ? -0.043 -2.815 5.026 1.00 84.50 101 SER A O 1
ATOM 778 N N . SER A 1 102 ? -1.415 -1.239 4.197 1.00 84.62 102 SER A N 1
ATOM 779 C CA . SER A 1 102 ? -0.978 -1.404 2.805 1.00 84.62 102 SER A CA 1
ATOM 780 C C . SER A 1 102 ? -0.678 -0.119 2.034 1.00 84.62 102 SER A C 1
ATOM 782 O O . SER A 1 102 ? -0.172 -0.207 0.923 1.00 84.62 102 SER A O 1
ATOM 784 N N . GLY A 1 103 ? -1.027 1.057 2.560 1.00 86.06 103 GLY A N 1
ATOM 785 C CA . GLY A 1 103 ? -0.950 2.322 1.823 1.00 86.06 103 GLY A CA 1
ATOM 786 C C . GLY A 1 103 ? -2.052 2.496 0.769 1.00 86.06 103 GLY A C 1
ATOM 787 O O . GLY A 1 103 ? -2.061 3.482 0.037 1.00 86.06 103 GLY A O 1
ATOM 788 N N . TYR A 1 104 ? -3.011 1.568 0.675 1.00 86.44 104 TYR A N 1
ATOM 789 C CA . TYR A 1 104 ? -4.030 1.603 -0.372 1.00 86.44 104 TYR A CA 1
ATOM 790 C C . TYR A 1 104 ? -5.078 2.697 -0.112 1.00 86.44 104 TYR A C 1
ATOM 792 O O . TYR A 1 104 ? -5.871 2.609 0.832 1.00 86.44 104 TYR A O 1
ATOM 800 N N . ALA A 1 105 ? -5.090 3.727 -0.959 1.00 89.38 105 ALA A N 1
ATOM 801 C CA . ALA A 1 105 ? -5.912 4.923 -0.764 1.00 89.38 105 ALA A CA 1
ATOM 802 C C . ALA A 1 105 ? -7.000 5.105 -1.830 1.00 89.38 105 ALA A C 1
ATOM 804 O O . ALA A 1 105 ? -8.109 5.511 -1.502 1.00 89.38 105 ALA A O 1
ATOM 805 N N . PHE A 1 106 ? -6.711 4.764 -3.090 1.00 88.56 106 PHE A N 1
ATOM 806 C CA . PHE A 1 106 ? -7.526 5.139 -4.252 1.00 88.56 106 PHE A CA 1
ATOM 807 C C . PHE A 1 106 ? -9.030 4.890 -4.060 1.00 88.56 106 PHE A C 1
ATOM 809 O O . PHE A 1 106 ? -9.827 5.823 -4.099 1.00 88.56 106 PHE A O 1
ATOM 816 N N . GLN A 1 107 ? -9.421 3.653 -3.747 1.00 88.06 107 GLN A N 1
ATOM 817 C CA . GLN A 1 107 ? -10.833 3.299 -3.581 1.00 88.06 107 GLN A CA 1
ATOM 818 C C . GLN A 1 107 ? -11.502 4.010 -2.395 1.00 88.06 107 GLN A C 1
ATOM 820 O O . GLN A 1 107 ? -12.651 4.438 -2.494 1.00 88.06 107 GLN A O 1
ATOM 825 N N . HIS A 1 108 ? -10.792 4.158 -1.277 1.00 89.25 108 HIS A N 1
ATOM 826 C CA . HIS A 1 108 ? -11.312 4.829 -0.085 1.00 89.25 108 HIS A CA 1
ATOM 827 C C . HIS A 1 108 ? -11.505 6.332 -0.330 1.00 89.25 108 HIS A C 1
ATOM 829 O O . HIS A 1 108 ? -12.502 6.900 0.112 1.00 89.25 108 HIS A O 1
ATOM 835 N N . ILE A 1 109 ? -10.601 6.960 -1.087 1.00 92.44 109 ILE A N 1
ATOM 836 C CA . ILE A 1 109 ? -10.728 8.355 -1.525 1.00 92.44 109 ILE A CA 1
ATOM 837 C C . ILE A 1 109 ? -11.956 8.515 -2.430 1.00 92.44 109 ILE A C 1
ATOM 839 O O . ILE A 1 109 ? -12.778 9.396 -2.190 1.00 92.44 109 ILE A O 1
ATOM 843 N N . GLN A 1 110 ? -12.147 7.626 -3.411 1.00 92.94 110 GLN A N 1
ATOM 844 C CA . GLN A 1 110 ? -13.318 7.662 -4.298 1.00 92.94 110 GLN A CA 1
ATOM 845 C C . GLN A 1 110 ? -14.640 7.509 -3.523 1.00 92.94 110 GLN A C 1
ATOM 847 O O . GLN A 1 110 ? -15.604 8.237 -3.777 1.00 92.94 110 GLN A O 1
ATOM 852 N N . GLN A 1 111 ? -14.687 6.598 -2.544 1.00 91.69 111 GLN A N 1
ATOM 853 C CA . GLN A 1 111 ? -15.845 6.423 -1.659 1.00 91.69 111 GLN A CA 1
ATOM 854 C C . GLN A 1 111 ? -16.112 7.671 -0.815 1.00 91.69 111 GLN A C 1
ATOM 856 O O . GLN A 1 111 ? -17.258 8.115 -0.730 1.00 91.69 111 GLN A O 1
ATOM 861 N N . GLN A 1 112 ? -15.064 8.255 -0.230 1.00 93.94 112 GLN A N 1
ATOM 862 C CA . GLN A 1 112 ? -15.174 9.474 0.563 1.00 93.94 112 GLN A CA 1
ATOM 863 C C . GLN A 1 112 ? -15.712 10.637 -0.270 1.00 93.94 112 GLN A C 1
ATOM 865 O O . GLN A 1 112 ? -16.653 11.297 0.158 1.00 93.94 112 GLN A O 1
ATOM 870 N N . ILE A 1 113 ? -15.158 10.864 -1.464 1.00 94.50 113 ILE A N 1
ATOM 871 C CA . ILE A 1 113 ? -15.581 11.954 -2.351 1.00 94.50 113 ILE A CA 1
ATOM 872 C C . ILE A 1 113 ? -17.036 11.760 -2.784 1.00 94.50 113 ILE A C 1
ATOM 874 O O . ILE A 1 113 ? -17.812 12.711 -2.754 1.00 94.50 113 ILE A O 1
ATOM 878 N N . SER A 1 114 ? -17.434 10.530 -3.120 1.00 95.00 114 SER A N 1
ATOM 879 C CA . SER A 1 114 ? -18.815 10.230 -3.521 1.00 95.00 114 SER A CA 1
ATOM 880 C C . SER A 1 114 ? -19.815 10.523 -2.395 1.00 95.00 114 SER A C 1
ATOM 882 O O . SER A 1 114 ? -20.852 11.145 -2.625 1.00 95.00 114 SER A O 1
ATOM 884 N N . GLN A 1 115 ? -19.496 10.110 -1.164 1.00 94.44 115 GLN A N 1
ATOM 885 C CA . GLN A 1 115 ? -20.332 10.370 0.014 1.00 94.44 115 GLN A CA 1
ATOM 886 C C . GLN A 1 115 ? -20.353 11.858 0.383 1.00 94.44 115 GLN A C 1
ATOM 888 O O . GLN A 1 115 ? -21.415 12.397 0.689 1.00 94.44 115 GLN A O 1
ATOM 893 N N . LEU A 1 116 ? -19.200 12.527 0.314 1.00 94.38 116 LEU A N 1
ATOM 894 C CA . LEU A 1 116 ? -19.074 13.954 0.589 1.00 94.38 116 LEU A CA 1
ATOM 895 C C . LEU A 1 116 ? -19.896 14.780 -0.405 1.00 94.38 116 LEU A C 1
ATOM 897 O O . LEU A 1 116 ? -20.667 15.635 0.011 1.00 94.38 116 LEU A O 1
ATOM 901 N N . ALA A 1 117 ? -19.801 14.488 -1.704 1.00 95.62 117 ALA A N 1
ATOM 902 C CA . ALA A 1 117 ? -20.575 15.179 -2.733 1.00 95.62 117 ALA A CA 1
ATOM 903 C C . ALA A 1 117 ? -22.093 15.038 -2.508 1.00 95.62 117 ALA A C 1
ATOM 905 O O . ALA A 1 117 ? -22.830 16.020 -2.606 1.00 95.62 117 ALA A O 1
ATOM 906 N N . ALA A 1 118 ? -22.561 13.837 -2.146 1.00 96.06 118 ALA A N 1
ATOM 907 C CA . ALA A 1 118 ? -23.966 13.600 -1.814 1.00 96.06 118 ALA A CA 1
ATOM 908 C C . ALA A 1 118 ? -24.410 14.343 -0.540 1.00 96.06 118 ALA A C 1
ATOM 910 O O . ALA A 1 118 ? -25.531 14.849 -0.487 1.00 96.06 118 ALA A O 1
ATOM 911 N N . GLY A 1 119 ? -23.536 14.433 0.468 1.00 94.38 119 GLY A N 1
ATOM 912 C CA . GLY A 1 119 ? -23.774 15.199 1.692 1.00 94.38 119 GLY A CA 1
ATOM 913 C C . GLY A 1 119 ? -23.872 16.700 1.428 1.00 94.38 119 GLY A C 1
ATOM 914 O O . GLY A 1 119 ? -24.833 17.332 1.868 1.00 94.38 119 GLY A O 1
ATOM 915 N N . ILE A 1 120 ? -22.944 17.253 0.640 1.00 94.44 120 ILE A N 1
ATOM 916 C CA . ILE A 1 120 ? -22.923 18.674 0.261 1.00 94.44 120 ILE A CA 1
ATOM 917 C C . ILE A 1 120 ? -24.225 19.057 -0.447 1.00 94.44 120 ILE A C 1
ATOM 919 O O . ILE A 1 120 ? -24.817 20.086 -0.126 1.00 94.44 120 ILE A O 1
ATOM 923 N N . ALA A 1 121 ? -24.728 18.202 -1.344 1.00 95.56 121 ALA A N 1
ATOM 924 C CA . ALA A 1 121 ? -26.006 18.420 -2.024 1.00 95.56 121 ALA A CA 1
ATOM 925 C C . ALA A 1 121 ? -27.213 18.516 -1.063 1.00 95.56 121 ALA A C 1
ATOM 927 O O . ALA A 1 121 ? -28.255 19.047 -1.438 1.00 95.56 121 ALA A O 1
ATOM 928 N N . GLN A 1 122 ? -27.075 18.024 0.171 1.00 96.12 122 GLN A N 1
ATOM 929 C CA . GLN A 1 122 ? -28.088 18.055 1.231 1.00 96.12 122 GLN A CA 1
ATOM 930 C C . GLN A 1 122 ? -27.753 19.068 2.344 1.00 96.12 122 GLN A C 1
ATOM 932 O O . GLN A 1 122 ? -28.424 19.095 3.373 1.00 96.12 122 GLN A O 1
ATOM 937 N N . GLY A 1 123 ? -26.712 19.892 2.166 1.00 92.75 123 GLY A N 1
ATOM 938 C CA . GLY A 1 123 ? -26.250 20.861 3.165 1.00 92.75 123 GLY A CA 1
ATOM 939 C C . GLY A 1 123 ? -25.382 20.273 4.285 1.00 92.75 123 GLY A C 1
ATOM 940 O O . GLY A 1 123 ? -25.079 20.972 5.249 1.00 92.75 123 GLY A O 1
ATOM 941 N N . ASN A 1 124 ? -24.962 19.008 4.180 1.00 89.81 124 ASN A N 1
ATOM 942 C CA . ASN A 1 124 ? -24.038 18.380 5.120 1.00 89.81 124 ASN A CA 1
ATOM 943 C C . ASN A 1 124 ? -22.589 18.476 4.612 1.00 89.81 124 ASN A C 1
ATOM 945 O O . ASN A 1 124 ? -22.206 17.787 3.670 1.00 89.81 124 ASN A O 1
ATOM 949 N N . MET A 1 125 ? -21.775 19.291 5.281 1.00 88.81 125 MET A N 1
ATOM 950 C CA . MET A 1 125 ? -20.362 19.512 4.939 1.00 88.81 125 MET A CA 1
ATOM 951 C C . MET A 1 125 ? -19.393 18.559 5.663 1.00 88.81 125 MET A C 1
ATOM 953 O O . MET A 1 125 ? -18.178 18.712 5.541 1.00 88.81 125 MET A O 1
ATOM 957 N N . ALA A 1 126 ? -19.892 17.601 6.453 1.00 89.19 126 ALA A N 1
ATOM 958 C CA . ALA A 1 126 ? -19.042 16.690 7.213 1.00 89.19 126 ALA A CA 1
ATOM 959 C C . ALA A 1 126 ? -18.277 15.735 6.285 1.00 89.19 126 ALA A C 1
ATOM 961 O O . ALA A 1 126 ? -18.876 15.017 5.481 1.00 89.19 126 ALA A O 1
ATOM 962 N N . VAL A 1 127 ? -16.952 15.682 6.438 1.00 89.94 127 VAL A N 1
ATOM 963 C CA . VAL A 1 127 ? -16.109 14.746 5.688 1.00 89.94 127 VAL A CA 1
ATOM 964 C C . VAL A 1 127 ? -16.319 13.325 6.223 1.00 89.94 127 VAL A C 1
ATOM 966 O O . VAL A 1 127 ? -16.081 13.073 7.407 1.00 89.94 127 VAL A O 1
ATOM 969 N N . PRO A 1 128 ? -16.756 12.373 5.380 1.00 88.19 128 PRO A N 1
ATOM 970 C CA . PRO A 1 128 ? -16.974 11.005 5.814 1.00 88.19 128 PRO A CA 1
ATOM 971 C C . PRO A 1 128 ? -15.649 10.274 6.040 1.00 88.19 128 PRO A C 1
ATOM 973 O O . PRO A 1 128 ? -14.635 10.552 5.396 1.00 88.19 128 PRO A O 1
ATOM 976 N N . THR A 1 129 ? -15.670 9.291 6.939 1.00 85.19 129 THR A N 1
ATOM 977 C CA . THR A 1 129 ? -14.530 8.408 7.216 1.00 85.19 129 THR A CA 1
ATOM 978 C C . THR A 1 129 ? -14.717 7.088 6.460 1.00 85.19 129 THR A C 1
ATOM 980 O O . THR A 1 129 ? -15.529 6.258 6.869 1.00 85.19 129 THR A O 1
ATOM 983 N N . PRO A 1 130 ? -14.001 6.858 5.340 1.00 80.00 130 PRO A N 1
ATOM 984 C CA . PRO A 1 130 ? -14.253 5.691 4.488 1.00 80.00 130 PRO A CA 1
ATOM 985 C C . PRO A 1 130 ? -13.760 4.375 5.110 1.00 80.00 130 PRO A C 1
ATOM 987 O O . PRO A 1 130 ? -14.211 3.297 4.730 1.00 80.00 130 PRO A O 1
ATOM 990 N N . ILE A 1 131 ? -12.838 4.442 6.076 1.00 83.81 131 ILE A N 1
ATOM 991 C CA . ILE A 1 131 ? -12.240 3.273 6.726 1.00 83.81 131 ILE A CA 1
ATOM 992 C C . ILE A 1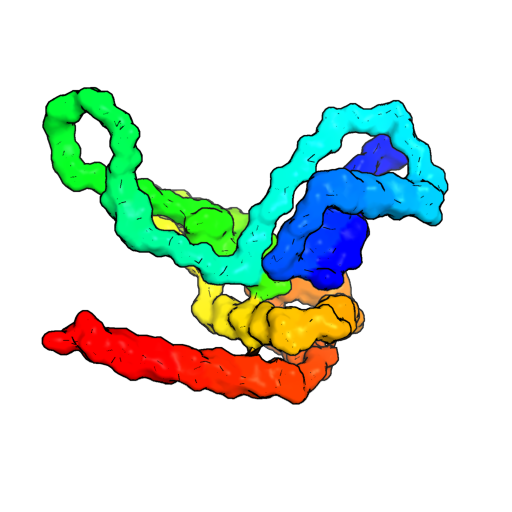 131 ? -12.895 3.059 8.090 1.00 83.81 131 ILE A C 1
ATOM 994 O O . ILE A 1 131 ? -12.834 3.912 8.975 1.00 83.81 131 ILE A O 1
ATOM 998 N N . SER A 1 132 ? -13.502 1.885 8.280 1.00 85.12 132 SER A N 1
ATOM 999 C CA . SER A 1 132 ? -14.159 1.537 9.544 1.00 85.12 132 SER A CA 1
ATOM 1000 C C . SER A 1 132 ? -13.168 1.436 10.710 1.00 85.12 132 SER A C 1
ATOM 1002 O O . SER A 1 132 ? -12.049 0.949 10.552 1.00 85.12 132 SER A O 1
ATOM 1004 N N . SER A 1 133 ? -13.606 1.772 11.927 1.00 84.75 133 SER A N 1
ATOM 1005 C CA . SER A 1 133 ? -12.769 1.661 13.133 1.00 84.75 133 SER A CA 1
ATOM 1006 C C . SER A 1 133 ? -12.264 0.237 13.393 1.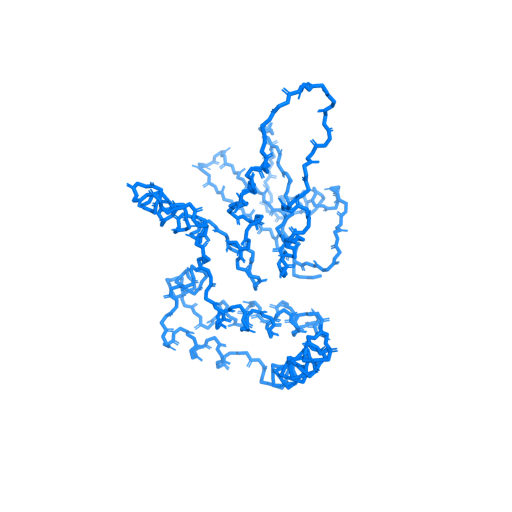00 84.75 133 SER A C 1
ATOM 1008 O O . SER A 1 133 ? -11.184 0.061 13.951 1.00 84.75 133 SER A O 1
ATOM 1010 N N . ARG A 1 134 ? -13.026 -0.786 12.976 1.00 85.69 134 ARG A N 1
ATOM 1011 C CA . ARG A 1 134 ? -12.605 -2.194 13.064 1.00 85.69 134 ARG A CA 1
ATOM 1012 C C . ARG A 1 134 ? -11.404 -2.461 12.164 1.00 85.69 134 ARG A C 1
ATOM 1014 O O . ARG A 1 134 ? -10.422 -3.026 12.632 1.00 85.69 134 ARG A O 1
ATOM 1021 N N . LEU A 1 135 ? -11.469 -2.020 10.906 1.00 84.69 135 LEU A N 1
ATOM 1022 C CA . LEU A 1 135 ? -10.365 -2.169 9.960 1.00 84.69 135 LEU A CA 1
ATOM 1023 C C . LEU A 1 135 ? -9.133 -1.391 10.436 1.00 84.69 135 LEU A C 1
ATOM 1025 O O . LEU A 1 135 ? -8.036 -1.937 10.454 1.00 84.69 135 LEU A O 1
ATOM 1029 N N . THR A 1 136 ? -9.334 -0.177 10.950 1.00 86.44 136 THR A N 1
ATOM 1030 C CA . THR A 1 136 ? -8.270 0.622 11.568 1.00 86.44 136 THR A CA 1
ATOM 1031 C C . THR A 1 136 ? -7.593 -0.100 12.736 1.00 86.44 136 THR A C 1
ATOM 1033 O O . THR A 1 136 ? -6.369 -0.097 12.829 1.00 86.44 136 THR A O 1
ATOM 1036 N N . ALA A 1 137 ? -8.362 -0.753 13.614 1.00 87.69 137 ALA A N 1
ATOM 1037 C CA . ALA A 1 137 ? -7.805 -1.522 14.726 1.00 87.69 137 ALA A CA 1
ATOM 1038 C C . ALA A 1 137 ? -6.981 -2.727 14.241 1.00 87.69 137 ALA A C 1
ATOM 1040 O O . ALA A 1 137 ? -5.903 -2.997 14.772 1.00 87.69 137 ALA A O 1
ATOM 1041 N N . MET A 1 138 ? -7.459 -3.430 13.212 1.00 88.00 138 MET A N 1
ATOM 1042 C CA . MET A 1 138 ? -6.728 -4.546 12.606 1.00 88.00 138 MET A CA 1
ATOM 1043 C C . MET A 1 138 ? -5.429 -4.085 11.947 1.00 88.00 138 MET A C 1
ATOM 1045 O O . MET A 1 138 ? -4.389 -4.714 12.144 1.00 88.00 138 MET A O 1
ATOM 1049 N N . ASP A 1 139 ? -5.468 -2.965 11.226 1.00 90.06 139 ASP A N 1
ATOM 1050 C CA . ASP A 1 139 ? -4.277 -2.374 10.629 1.00 90.06 139 ASP A CA 1
ATOM 1051 C C . ASP A 1 139 ? -3.251 -1.975 11.702 1.00 90.06 139 ASP A C 1
ATOM 1053 O O . ASP A 1 139 ? -2.060 -2.220 11.531 1.00 90.06 139 ASP A O 1
ATOM 1057 N N . SER A 1 140 ? -3.691 -1.426 12.842 1.00 90.19 140 SER A N 1
ATOM 1058 C CA . SER A 1 140 ? -2.796 -1.107 13.963 1.00 90.19 140 SER A CA 1
ATOM 1059 C C . SER A 1 140 ? -2.102 -2.342 14.545 1.00 90.19 140 SER A C 1
ATOM 1061 O O . SER A 1 140 ? -0.925 -2.264 14.898 1.00 90.19 140 SER A O 1
ATOM 1063 N N . ILE A 1 141 ? -2.789 -3.488 14.622 1.00 92.00 141 ILE A N 1
ATOM 1064 C CA . ILE A 1 141 ? -2.171 -4.755 15.043 1.00 92.00 141 ILE A CA 1
ATOM 1065 C C . ILE A 1 141 ? -1.143 -5.204 14.000 1.00 92.00 141 ILE A C 1
ATOM 1067 O O . ILE A 1 141 ? -0.010 -5.516 14.360 1.00 92.00 141 ILE A O 1
ATOM 1071 N N . PHE A 1 142 ? -1.509 -5.205 12.715 1.00 91.94 142 PHE A N 1
ATOM 1072 C CA . PHE A 1 142 ? -0.615 -5.619 11.631 1.00 91.94 142 PHE A CA 1
ATOM 1073 C C . PHE A 1 142 ? 0.660 -4.762 11.584 1.00 91.94 142 PHE A C 1
ATOM 1075 O O . PHE A 1 142 ? 1.771 -5.293 11.615 1.00 91.94 142 PHE A O 1
ATOM 1082 N N . ASN A 1 143 ? 0.517 -3.437 11.624 1.00 91.44 143 ASN A N 1
ATOM 1083 C CA . ASN A 1 143 ? 1.648 -2.511 11.634 1.00 91.44 143 ASN A CA 1
ATOM 1084 C C . ASN A 1 143 ? 2.485 -2.639 12.907 1.00 91.44 143 ASN A C 1
ATOM 1086 O O . ASN A 1 143 ? 3.710 -2.579 12.847 1.00 91.44 143 ASN A O 1
ATOM 1090 N N . GLY A 1 144 ? 1.856 -2.877 14.061 1.00 91.81 144 GLY A N 1
ATOM 1091 C CA . GLY A 1 144 ? 2.575 -3.155 15.302 1.00 91.81 144 GLY A CA 1
ATOM 1092 C C . GLY A 1 144 ? 3.443 -4.418 15.215 1.00 91.81 144 GLY A C 1
ATOM 1093 O O . GLY A 1 144 ? 4.569 -4.429 15.720 1.00 91.81 144 GLY A O 1
ATOM 1094 N N . VAL A 1 145 ? 2.977 -5.459 14.514 1.00 93.38 145 VAL A N 1
ATOM 1095 C CA . VAL A 1 145 ? 3.793 -6.647 14.216 1.00 93.38 145 VAL A CA 1
ATOM 1096 C C . VAL A 1 145 ? 4.957 -6.282 13.297 1.00 93.38 145 VAL A C 1
ATOM 1098 O O . VAL A 1 145 ? 6.085 -6.649 13.607 1.00 93.38 145 VAL A O 1
ATOM 1101 N N . LEU A 1 146 ? 4.732 -5.515 12.225 1.00 91.50 146 LEU A N 1
ATOM 1102 C CA . LEU A 1 146 ? 5.812 -5.085 11.325 1.00 91.50 146 LEU A CA 1
ATOM 1103 C C . LEU A 1 146 ? 6.883 -4.247 12.036 1.00 91.50 146 LEU A C 1
ATOM 1105 O O . LEU A 1 146 ? 8.071 -4.412 11.770 1.00 91.50 146 LEU A O 1
ATOM 1109 N N . LEU A 1 147 ? 6.475 -3.376 12.960 1.00 90.75 147 LEU A N 1
ATOM 1110 C CA . LEU A 1 147 ? 7.388 -2.543 13.744 1.00 90.75 147 LEU A CA 1
ATOM 1111 C C . LEU A 1 147 ? 8.165 -3.355 14.788 1.00 90.75 147 LEU A C 1
ATOM 1113 O O . LEU A 1 147 ? 9.348 -3.105 15.004 1.00 90.75 147 LEU A O 1
ATOM 1117 N N . SER A 1 148 ? 7.517 -4.322 15.445 1.00 91.62 148 SER A N 1
ATOM 1118 C CA . SER A 1 148 ? 8.154 -5.155 16.478 1.00 91.62 148 SER A CA 1
ATOM 1119 C C . SER A 1 148 ? 8.985 -6.306 15.911 1.00 91.62 148 SER A C 1
ATOM 1121 O O . SER A 1 148 ? 9.933 -6.756 16.556 1.00 91.62 148 SER A O 1
ATOM 1123 N N . ARG A 1 149 ? 8.633 -6.789 14.717 1.00 91.88 149 ARG A N 1
ATOM 1124 C CA . ARG A 1 149 ? 9.279 -7.895 14.003 1.00 91.88 149 ARG A CA 1
ATOM 1125 C C . ARG A 1 149 ? 9.488 -7.557 12.521 1.00 91.88 149 ARG A C 1
ATOM 1127 O O . ARG A 1 149 ? 8.877 -8.195 11.658 1.00 91.88 149 ARG A O 1
ATOM 1134 N N . PRO A 1 150 ? 10.371 -6.591 12.192 1.00 90.19 150 PRO A N 1
ATOM 1135 C CA . PRO A 1 150 ? 10.663 -6.237 10.801 1.00 90.19 150 PRO A CA 1
ATOM 1136 C C . PRO A 1 150 ? 11.229 -7.409 9.989 1.00 90.19 150 PRO A C 1
ATOM 1138 O O . PRO A 1 150 ? 11.075 -7.444 8.771 1.00 90.19 150 PRO A O 1
ATOM 1141 N N . ASP A 1 151 ? 11.851 -8.380 10.666 1.00 91.62 151 ASP A N 1
ATOM 1142 C CA . ASP A 1 151 ? 12.347 -9.633 10.093 1.00 91.62 151 ASP A CA 1
ATOM 1143 C C . ASP A 1 151 ? 11.236 -10.485 9.463 1.00 91.62 151 ASP A C 1
ATOM 1145 O O . ASP A 1 151 ? 11.492 -11.230 8.521 1.00 91.62 151 ASP A O 1
ATOM 1149 N N . LEU A 1 152 ? 9.994 -10.342 9.936 1.00 92.31 152 LEU A N 1
ATOM 1150 C CA . LEU A 1 152 ? 8.835 -11.054 9.401 1.00 92.31 152 LEU A CA 1
ATOM 1151 C C . LEU A 1 152 ? 8.152 -10.311 8.249 1.00 92.31 152 LEU A C 1
ATOM 1153 O O . LEU A 1 152 ? 7.251 -10.871 7.636 1.00 92.31 152 LEU A O 1
ATOM 1157 N N . ALA A 1 153 ? 8.536 -9.068 7.934 1.00 90.12 153 ALA A N 1
ATOM 1158 C CA . ALA A 1 153 ? 7.791 -8.245 6.979 1.00 90.12 153 ALA A CA 1
ATOM 1159 C C . ALA A 1 153 ? 7.603 -8.950 5.627 1.00 90.12 153 ALA A C 1
ATOM 1161 O O . ALA A 1 153 ? 6.477 -9.106 5.164 1.00 90.12 153 ALA A O 1
ATOM 1162 N N . VAL A 1 154 ? 8.690 -9.447 5.030 1.00 90.56 154 VAL A N 1
ATOM 1163 C CA . VAL A 1 154 ? 8.639 -10.121 3.725 1.00 90.56 154 VAL A CA 1
ATOM 1164 C C . VAL A 1 154 ? 7.764 -11.374 3.774 1.00 90.56 154 VAL A C 1
ATOM 1166 O O . VAL A 1 154 ? 6.915 -11.548 2.901 1.00 90.56 154 VAL A O 1
ATOM 1169 N N . SER A 1 155 ? 7.924 -12.231 4.790 1.00 92.75 155 SER A N 1
ATOM 1170 C CA . SER A 1 155 ? 7.129 -13.459 4.885 1.00 92.75 155 SER A CA 1
ATOM 1171 C C . SER A 1 155 ? 5.649 -13.162 5.095 1.00 92.75 155 SER A C 1
ATOM 1173 O O . SER A 1 155 ? 4.829 -13.782 4.436 1.00 92.75 155 SER A O 1
ATOM 1175 N N . LEU A 1 156 ? 5.291 -12.159 5.902 1.00 92.62 156 LEU A N 1
ATOM 1176 C CA . LEU A 1 156 ? 3.895 -11.763 6.113 1.00 92.62 156 LEU A CA 1
ATOM 1177 C C . LEU A 1 156 ? 3.198 -11.363 4.808 1.00 92.62 156 LEU A C 1
ATOM 1179 O O . LEU A 1 156 ? 2.107 -11.852 4.516 1.00 92.62 156 LEU A O 1
ATOM 1183 N N . TYR A 1 157 ? 3.825 -10.506 3.999 1.00 89.94 157 TYR A N 1
ATOM 1184 C CA . TYR A 1 157 ? 3.242 -10.112 2.714 1.00 89.94 157 TYR A CA 1
ATOM 1185 C C . TYR A 1 157 ? 3.179 -11.289 1.728 1.00 89.94 157 TYR A C 1
ATOM 1187 O O . TYR A 1 157 ? 2.172 -11.452 1.039 1.00 89.94 157 TYR A O 1
ATOM 1195 N N . MET A 1 158 ? 4.203 -12.147 1.699 1.00 90.94 158 MET A N 1
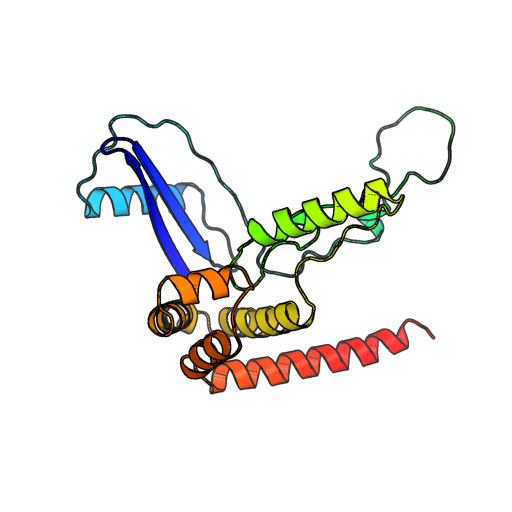ATOM 1196 C CA . MET A 1 158 ? 4.235 -13.321 0.819 1.00 90.94 158 MET A CA 1
ATOM 1197 C C . MET A 1 158 ? 3.219 -14.394 1.218 1.00 90.94 158 MET A C 1
ATOM 1199 O O . MET A 1 158 ? 2.572 -14.973 0.350 1.00 90.94 158 MET A O 1
ATOM 1203 N N . ASP A 1 159 ? 3.048 -14.655 2.511 1.00 93.38 159 ASP A N 1
ATOM 1204 C CA . ASP A 1 159 ? 2.082 -15.626 3.028 1.00 93.38 159 ASP A CA 1
ATOM 1205 C C . ASP A 1 159 ? 0.651 -15.152 2.756 1.00 93.38 159 ASP A C 1
ATOM 1207 O O . ASP A 1 159 ? -0.198 -15.943 2.349 1.00 93.38 159 ASP A O 1
ATOM 1211 N N . MET A 1 160 ? 0.394 -13.845 2.886 1.00 91.56 160 MET A N 1
ATOM 1212 C CA . MET A 1 160 ? -0.880 -13.233 2.506 1.00 91.56 160 MET A CA 1
ATOM 1213 C C . MET A 1 160 ? -1.150 -13.375 1.004 1.00 91.56 160 MET A C 1
ATOM 1215 O O . MET A 1 160 ? -2.241 -13.794 0.624 1.00 91.56 160 MET A O 1
ATOM 1219 N N . ALA A 1 161 ? -0.163 -13.067 0.158 1.00 89.94 161 ALA A N 1
ATOM 1220 C CA . ALA A 1 161 ? -0.297 -13.186 -1.292 1.00 89.94 161 ALA A CA 1
ATOM 1221 C C . ALA A 1 161 ? -0.499 -14.642 -1.747 1.00 89.94 161 ALA A C 1
ATOM 1223 O O . ALA A 1 161 ? -1.272 -14.889 -2.660 1.00 89.94 161 ALA A O 1
ATOM 1224 N N . LYS A 1 162 ? 0.145 -15.620 -1.096 1.00 93.50 162 LYS A N 1
ATOM 1225 C CA . LYS A 1 162 ? -0.025 -17.054 -1.404 1.00 93.50 162 LYS A CA 1
ATOM 1226 C C . LYS A 1 162 ? -1.356 -17.628 -0.922 1.00 93.50 162 LYS A C 1
ATOM 1228 O O . LYS A 1 162 ? -1.827 -18.616 -1.477 1.00 93.50 162 LYS A O 1
ATOM 1233 N N . ALA A 1 163 ? -1.934 -17.057 0.131 1.00 94.88 163 ALA A N 1
ATOM 1234 C CA . ALA A 1 163 ? -3.193 -17.526 0.706 1.00 94.88 163 ALA A CA 1
ATOM 1235 C C . ALA A 1 163 ? -4.432 -17.099 -0.096 1.00 94.88 163 ALA A C 1
ATOM 1237 O O . ALA A 1 163 ? -5.514 -17.651 0.123 1.00 94.88 163 ALA A O 1
ATOM 1238 N N . LEU A 1 164 ? -4.284 -16.116 -0.988 1.00 94.94 164 LEU A N 1
ATOM 1239 C CA . LEU A 1 164 ? -5.360 -15.523 -1.775 1.00 94.94 164 LEU A CA 1
ATOM 1240 C C . LEU A 1 164 ? -5.073 -15.684 -3.272 1.00 94.94 164 LEU A C 1
ATOM 1242 O O . LEU A 1 164 ? -3.935 -15.555 -3.710 1.00 94.94 164 LEU A O 1
ATOM 1246 N N . ASN A 1 165 ? -6.103 -15.930 -4.078 1.00 94.06 165 ASN A N 1
ATOM 1247 C CA . ASN A 1 165 ? -5.986 -15.748 -5.529 1.00 94.06 165 ASN A CA 1
ATOM 1248 C C . ASN A 1 165 ? -6.039 -14.253 -5.911 1.00 94.06 165 ASN A C 1
ATOM 1250 O O . ASN A 1 165 ? -6.249 -13.395 -5.056 1.00 94.06 165 ASN A O 1
ATOM 1254 N N . GLY A 1 166 ? -5.868 -13.932 -7.199 1.00 90.69 166 GLY A N 1
ATOM 1255 C CA . GLY A 1 166 ? -5.840 -12.542 -7.676 1.00 90.69 166 GLY A CA 1
ATOM 1256 C C . GLY A 1 166 ? -7.081 -11.723 -7.296 1.00 90.69 166 GLY A C 1
ATOM 1257 O O . GLY A 1 166 ? -6.946 -10.613 -6.782 1.00 90.69 166 GLY A O 1
ATOM 1258 N N . ASP A 1 167 ? -8.281 -12.284 -7.463 1.00 92.88 167 ASP A N 1
ATOM 1259 C CA . ASP A 1 167 ? -9.537 -11.591 -7.148 1.00 92.88 167 ASP A CA 1
ATOM 1260 C C . ASP A 1 167 ? -9.743 -11.428 -5.638 1.00 92.88 167 ASP A C 1
ATOM 1262 O O . ASP A 1 167 ? -10.208 -10.391 -5.162 1.00 92.88 167 ASP A O 1
ATOM 1266 N N . GLU A 1 168 ? -9.400 -12.460 -4.867 1.00 94.19 168 GLU A N 1
ATOM 1267 C CA . GLU A 1 168 ? -9.433 -12.443 -3.403 1.00 94.19 168 GLU A CA 1
ATOM 1268 C C . GLU A 1 168 ? -8.456 -11.401 -2.849 1.00 94.19 168 GLU A C 1
ATOM 1270 O O . GLU A 1 168 ? -8.817 -10.615 -1.971 1.00 94.19 168 GLU A O 1
ATOM 1275 N N . PHE A 1 169 ? -7.244 -11.342 -3.405 1.00 91.00 169 PHE A N 1
ATOM 1276 C CA . PHE A 1 169 ? -6.230 -10.361 -3.044 1.00 91.00 169 PHE A CA 1
ATOM 1277 C C . PHE A 1 169 ? -6.687 -8.941 -3.387 1.00 91.00 169 PHE A C 1
ATOM 1279 O O . PHE A 1 169 ? -6.600 -8.050 -2.541 1.00 91.00 169 PHE A O 1
ATOM 1286 N N . ALA A 1 170 ? -7.255 -8.729 -4.578 1.00 89.06 170 ALA A N 1
ATOM 1287 C CA . ALA A 1 170 ? -7.801 -7.438 -4.983 1.00 89.06 170 ALA A CA 1
ATOM 1288 C C . ALA A 1 170 ? -8.920 -6.972 -4.037 1.00 89.06 170 ALA A C 1
ATOM 1290 O O . ALA A 1 170 ? -8.841 -5.868 -3.493 1.00 89.06 170 ALA A O 1
ATOM 1291 N N . ARG A 1 171 ? -9.920 -7.823 -3.756 1.00 89.88 171 ARG A N 1
ATOM 1292 C CA . ARG A 1 171 ? -10.990 -7.507 -2.790 1.00 89.88 171 ARG A CA 1
ATOM 1293 C C . ARG A 1 171 ? -10.436 -7.213 -1.406 1.00 89.88 171 ARG A C 1
ATOM 1295 O O . ARG A 1 171 ? -10.878 -6.259 -0.762 1.00 89.88 171 ARG A O 1
ATOM 1302 N N . PHE A 1 172 ? -9.470 -8.011 -0.953 1.00 88.38 172 PHE A N 1
ATOM 1303 C CA . PHE A 1 172 ? -8.818 -7.793 0.327 1.00 88.38 172 PHE A CA 1
ATOM 1304 C C . PHE A 1 172 ? -8.169 -6.416 0.376 1.00 88.38 172 PHE A C 1
ATOM 1306 O O . PHE A 1 172 ? -8.474 -5.661 1.296 1.00 88.38 172 PHE A O 1
ATOM 1313 N N . MET A 1 173 ? -7.344 -6.052 -0.609 1.00 83.50 173 MET A N 1
ATOM 1314 C CA . MET A 1 173 ? -6.654 -4.758 -0.677 1.00 83.50 173 MET A CA 1
ATOM 1315 C C . MET A 1 173 ? -7.625 -3.573 -0.752 1.00 83.50 173 MET A C 1
ATOM 1317 O O . MET A 1 173 ? -7.421 -2.586 -0.042 1.00 83.50 173 MET A O 1
ATOM 1321 N N . LEU A 1 174 ? -8.724 -3.724 -1.500 1.00 82.44 174 LEU A N 1
ATOM 1322 C CA . LEU A 1 174 ? -9.812 -2.747 -1.651 1.00 82.44 174 LEU A CA 1
ATOM 1323 C C . LEU A 1 174 ? -10.683 -2.559 -0.394 1.00 82.44 174 LEU A C 1
ATOM 1325 O O . LEU A 1 174 ? -11.602 -1.744 -0.415 1.00 82.44 174 LEU A O 1
ATOM 1329 N N . GLY A 1 175 ? -10.447 -3.319 0.683 1.00 80.19 175 GLY A N 1
ATOM 1330 C CA . GLY A 1 175 ? -11.281 -3.271 1.891 1.00 80.19 175 GLY A CA 1
ATOM 1331 C C . GLY A 1 175 ? -12.654 -3.935 1.719 1.00 80.19 175 GLY A C 1
ATOM 1332 O O . GLY A 1 175 ? -13.535 -3.758 2.555 1.00 80.19 175 GLY A O 1
ATOM 1333 N N . GLN A 1 176 ? -12.832 -4.721 0.655 1.00 85.00 176 GLN A N 1
ATOM 1334 C CA . GLN A 1 176 ? -14.059 -5.441 0.298 1.00 85.00 176 GLN A CA 1
ATOM 1335 C C . GLN A 1 176 ? -13.928 -6.957 0.535 1.00 85.00 176 GLN A C 1
ATOM 1337 O O . GLN A 1 176 ? -14.652 -7.754 -0.063 1.00 85.00 176 GLN A O 1
ATOM 1342 N N . ALA A 1 177 ? -12.981 -7.371 1.383 1.00 86.81 177 ALA A N 1
ATOM 1343 C CA . ALA A 1 177 ? -12.755 -8.776 1.700 1.00 86.81 177 ALA A CA 1
ATOM 1344 C C . ALA A 1 177 ? -13.994 -9.418 2.334 1.00 86.81 177 ALA A C 1
ATOM 1346 O O . ALA A 1 177 ? -14.591 -8.896 3.280 1.00 86.81 177 ALA A O 1
ATOM 1347 N N . THR A 1 178 ? -14.330 -10.602 1.836 1.00 91.31 178 THR A N 1
ATOM 1348 C CA . THR A 1 178 ? -15.347 -11.466 2.427 1.00 91.31 178 THR A CA 1
ATOM 1349 C C . THR A 1 178 ? -14.842 -12.073 3.736 1.00 91.31 178 THR A C 1
ATOM 1351 O O . THR A 1 178 ? -13.647 -12.070 4.042 1.00 91.31 178 THR A O 1
ATOM 1354 N N . THR A 1 179 ? -15.746 -12.654 4.523 1.00 91.19 179 THR A N 1
ATOM 1355 C CA . THR A 1 179 ? -15.366 -13.411 5.725 1.00 91.19 179 THR A CA 1
ATOM 1356 C C . THR A 1 179 ? -14.416 -14.569 5.400 1.00 91.19 179 THR A C 1
ATOM 1358 O O . THR A 1 179 ? -13.505 -14.844 6.178 1.00 91.19 179 THR A O 1
ATOM 1361 N N . GLY A 1 180 ? -14.580 -15.207 4.236 1.00 93.19 180 GLY A N 1
ATOM 1362 C CA . GLY A 1 180 ? -13.678 -16.247 3.741 1.00 93.19 180 GLY A CA 1
ATOM 1363 C C . GLY A 1 180 ? -12.271 -15.722 3.449 1.00 93.19 180 GLY A C 1
ATOM 1364 O O . GLY A 1 180 ? -11.299 -16.331 3.897 1.00 93.19 180 GLY A O 1
ATOM 1365 N N . ASP A 1 181 ? -12.166 -14.571 2.776 1.00 92.56 181 ASP A N 1
ATOM 1366 C CA . ASP A 1 181 ? -10.880 -13.919 2.478 1.00 92.56 181 ASP A CA 1
ATOM 1367 C C . ASP A 1 181 ? -10.128 -13.615 3.789 1.00 92.56 181 ASP A C 1
ATOM 1369 O O . ASP A 1 181 ? -8.961 -13.974 3.955 1.00 92.56 181 ASP A O 1
ATOM 1373 N N . TRP A 1 182 ? -10.831 -13.048 4.778 1.00 90.69 182 TRP A N 1
ATOM 1374 C CA . TRP A 1 182 ? -10.276 -12.774 6.107 1.00 90.69 182 TRP A CA 1
ATOM 1375 C C . TRP A 1 182 ? -9.772 -14.025 6.823 1.00 90.69 182 TRP A C 1
ATOM 1377 O O . TRP A 1 182 ? -8.674 -14.008 7.380 1.00 90.69 182 TRP A O 1
ATOM 1387 N N . LEU A 1 183 ? -10.548 -15.111 6.816 1.00 92.81 183 LEU A N 1
ATOM 1388 C CA . LEU A 1 183 ? -10.154 -16.359 7.470 1.00 92.81 183 LEU A CA 1
ATOM 1389 C C . LEU A 1 183 ? -8.889 -16.951 6.846 1.00 92.81 183 LEU A C 1
ATOM 1391 O O . LEU A 1 183 ? -8.027 -17.418 7.588 1.00 92.81 183 LEU A O 1
ATOM 1395 N N . ARG A 1 184 ? -8.742 -16.894 5.517 1.00 93.81 184 ARG A N 1
ATOM 1396 C CA . ARG A 1 184 ? -7.538 -17.376 4.821 1.00 93.81 184 ARG A CA 1
ATOM 1397 C C . ARG A 1 184 ?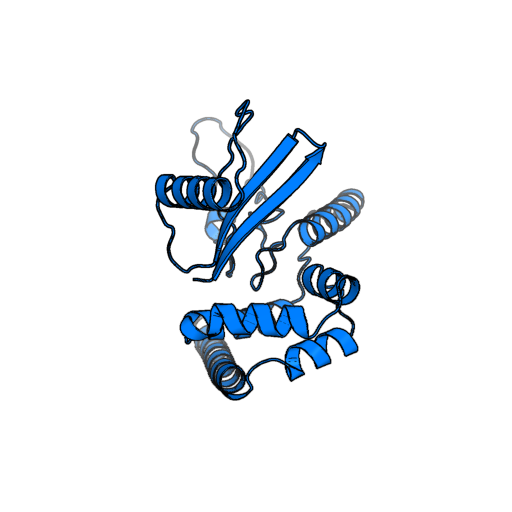 -6.304 -16.561 5.180 1.00 93.81 184 ARG A C 1
ATOM 1399 O O . ARG A 1 184 ? -5.286 -17.147 5.543 1.00 93.81 184 ARG A O 1
ATOM 1406 N N . VAL A 1 185 ? -6.412 -15.230 5.164 1.00 92.50 185 VAL A N 1
ATOM 1407 C CA . VAL A 1 185 ? -5.308 -14.352 5.583 1.00 92.50 185 VAL A CA 1
ATOM 1408 C C . VAL A 1 185 ? -4.931 -14.640 7.029 1.00 92.50 185 VAL A C 1
ATOM 1410 O O . VAL A 1 185 ? -3.774 -14.934 7.317 1.00 92.50 185 VAL A O 1
ATOM 1413 N N . ILE A 1 186 ? -5.908 -14.636 7.942 1.00 91.50 186 ILE A N 1
ATOM 1414 C CA . ILE A 1 186 ? -5.657 -14.914 9.358 1.00 91.50 186 ILE A CA 1
ATOM 1415 C C . ILE A 1 186 ? -5.002 -16.280 9.513 1.00 91.50 186 ILE A C 1
ATOM 1417 O O . ILE A 1 186 ? -4.039 -16.375 10.266 1.00 91.50 186 ILE A O 1
ATOM 1421 N N . ALA A 1 187 ? -5.483 -17.318 8.817 1.00 93.19 187 ALA A N 1
ATOM 1422 C CA . ALA A 1 187 ? -4.942 -18.675 8.851 1.00 93.19 187 ALA A CA 1
ATOM 1423 C C . ALA A 1 187 ? -3.468 -18.732 8.424 1.00 93.19 187 ALA A C 1
ATOM 1425 O O . ALA A 1 187 ? -2.694 -19.393 9.119 1.00 93.19 187 ALA A O 1
ATOM 1426 N N . ALA A 1 188 ? -3.081 -17.991 7.386 1.00 93.31 188 ALA A N 1
ATOM 1427 C CA . ALA A 1 188 ? -1.712 -17.938 6.878 1.00 93.31 188 ALA A CA 1
ATOM 1428 C C . ALA A 1 188 ? -0.738 -17.169 7.789 1.00 93.31 188 ALA A C 1
ATOM 1430 O O . ALA A 1 188 ? 0.452 -17.463 7.801 1.00 93.31 188 ALA A O 1
ATOM 1431 N N . MET A 1 189 ? -1.221 -16.212 8.588 1.00 92.56 189 MET A N 1
ATOM 1432 C CA . MET A 1 189 ? -0.352 -15.387 9.437 1.00 92.56 189 MET A CA 1
ATOM 1433 C C . MET A 1 189 ? 0.182 -16.131 10.683 1.00 92.56 189 MET A C 1
ATOM 1435 O O . MET A 1 189 ? -0.541 -16.937 11.293 1.00 92.56 189 MET A O 1
ATOM 1439 N N . PRO A 1 190 ? 1.406 -15.802 11.156 1.00 93.19 190 PRO A N 1
ATOM 1440 C CA . PRO A 1 190 ? 1.984 -16.365 12.373 1.00 93.19 190 PRO A CA 1
ATOM 1441 C C . PRO A 1 190 ? 1.212 -15.893 13.614 1.00 93.19 190 PRO A C 1
ATOM 1443 O O . PRO A 1 190 ? 1.128 -14.703 13.904 1.00 93.19 190 PRO A O 1
ATOM 1446 N N . LYS A 1 191 ? 0.665 -16.824 14.404 1.00 93.69 191 LYS A N 1
ATOM 1447 C CA . LYS A 1 191 ? -0.268 -16.477 15.500 1.00 93.69 191 LYS A CA 1
ATOM 1448 C C . LYS A 1 191 ? 0.400 -15.748 16.660 1.00 93.69 191 LYS A C 1
ATOM 1450 O O . LYS A 1 191 ? -0.171 -14.813 17.212 1.00 93.69 191 LYS A O 1
ATOM 1455 N N . LEU A 1 192 ? 1.604 -16.181 17.039 1.00 94.25 192 LEU A N 1
ATOM 1456 C CA . LEU A 1 192 ? 2.284 -15.676 18.234 1.00 94.25 192 LEU A CA 1
ATOM 1457 C C . LEU A 1 192 ? 2.623 -14.175 18.144 1.00 94.25 192 LEU A C 1
ATOM 1459 O O . LEU A 1 192 ? 2.300 -13.466 19.099 1.00 94.25 192 LEU A O 1
ATOM 1463 N N . PRO A 1 193 ? 3.221 -13.654 17.048 1.00 93.56 193 PRO A N 1
ATOM 1464 C CA . PRO A 1 193 ? 3.446 -12.214 16.898 1.00 93.56 193 PRO A CA 1
ATOM 1465 C C . PRO A 1 193 ? 2.153 -11.396 16.981 1.00 93.56 193 PRO A C 1
ATOM 1467 O O . PRO A 1 193 ? 2.092 -10.424 17.730 1.00 93.56 193 PRO A O 1
ATOM 1470 N N . PHE A 1 194 ? 1.099 -11.828 16.283 1.00 94.56 194 PHE A N 1
ATOM 1471 C CA . PHE A 1 194 ? -0.181 -11.116 16.258 1.00 94.56 194 PHE A CA 1
ATOM 1472 C C . PHE A 1 194 ? -0.890 -11.130 17.611 1.00 94.56 194 PHE A C 1
ATOM 1474 O O . PHE A 1 194 ? -1.432 -10.106 18.023 1.00 94.56 194 PHE A O 1
ATOM 1481 N N . LEU A 1 195 ? -0.860 -12.249 18.341 1.00 93.81 195 LEU A N 1
ATOM 1482 C CA . LEU A 1 195 ? -1.461 -12.331 19.672 1.00 93.81 195 LEU A CA 1
ATOM 1483 C C . LEU A 1 195 ? -0.741 -11.410 20.666 1.00 93.81 195 LEU A C 1
ATOM 1485 O O . LEU A 1 195 ? -1.395 -10.685 21.414 1.00 93.81 195 LEU A O 1
ATOM 1489 N N . LYS A 1 196 ? 0.600 -11.388 20.637 1.00 93.62 196 LYS A N 1
ATOM 1490 C CA . LYS A 1 196 ? 1.404 -10.477 21.468 1.00 93.62 196 LYS A CA 1
ATOM 1491 C C . LYS A 1 196 ? 1.073 -9.015 21.182 1.00 93.62 196 LYS A C 1
ATOM 1493 O O . LYS A 1 196 ? 0.853 -8.248 22.119 1.00 93.62 196 LYS A O 1
ATOM 1498 N N . GLU A 1 197 ? 1.008 -8.635 19.907 1.00 93.88 197 GLU A N 1
ATOM 1499 C CA . GLU A 1 197 ? 0.695 -7.254 19.543 1.00 93.88 197 GLU A CA 1
ATOM 1500 C C . GLU A 1 197 ? -0.760 -6.895 19.875 1.00 93.88 197 GLU A C 1
ATOM 1502 O O . GLU A 1 197 ? -1.014 -5.800 20.364 1.00 93.88 197 GLU A O 1
ATOM 1507 N N . THR A 1 198 ? -1.707 -7.828 19.731 1.00 93.38 198 THR A N 1
ATOM 1508 C CA . THR A 1 198 ? -3.109 -7.621 20.138 1.00 93.38 198 THR A CA 1
ATOM 1509 C C . THR A 1 198 ? -3.207 -7.271 21.624 1.00 93.38 198 THR A C 1
ATOM 1511 O O . THR A 1 198 ? -3.800 -6.253 21.971 1.00 93.38 198 THR A O 1
ATOM 1514 N N . VAL A 1 199 ? -2.562 -8.050 22.502 1.00 93.12 199 VAL A N 1
ATOM 1515 C CA . VAL A 1 199 ? -2.544 -7.785 23.955 1.00 93.12 199 VAL A CA 1
ATOM 1516 C C . VAL A 1 199 ? -1.950 -6.409 24.261 1.00 93.12 199 VAL A C 1
ATOM 1518 O O . VAL A 1 199 ? -2.500 -5.650 25.061 1.00 93.12 199 VAL A O 1
ATOM 1521 N N . LYS A 1 200 ? -0.848 -6.056 23.595 1.00 91.69 200 LYS A N 1
ATOM 1522 C CA . LYS A 1 200 ? -0.183 -4.759 23.753 1.00 91.69 200 LYS A CA 1
ATOM 1523 C C . LYS A 1 200 ? -1.070 -3.590 23.310 1.00 91.69 200 LYS A C 1
ATOM 1525 O O . LYS A 1 200 ? -1.150 -2.590 24.023 1.00 91.69 200 LYS A O 1
ATOM 1530 N N . GLN A 1 201 ? -1.757 -3.708 22.174 1.00 87.50 201 GLN A N 1
ATOM 1531 C CA . GLN A 1 201 ? -2.679 -2.680 21.678 1.00 87.50 201 GLN A CA 1
ATOM 1532 C C . GLN A 1 201 ? -3.900 -2.532 22.596 1.00 87.50 201 GLN A C 1
ATOM 1534 O O . GLN A 1 201 ? -4.273 -1.408 22.933 1.00 87.50 201 GLN A O 1
ATOM 1539 N N . SER A 1 202 ? -4.464 -3.639 23.092 1.00 87.69 202 SER A N 1
ATOM 1540 C CA . SER A 1 202 ? -5.547 -3.606 24.082 1.00 87.69 202 SER A CA 1
ATOM 1541 C C . SER A 1 202 ? -5.118 -2.915 25.380 1.00 87.69 202 SER A C 1
ATOM 1543 O O . SER A 1 202 ? -5.839 -2.052 25.877 1.00 87.69 202 SER A O 1
ATOM 1545 N N . ALA A 1 203 ? -3.921 -3.211 25.897 1.00 86.50 203 ALA A N 1
ATOM 1546 C CA . ALA A 1 203 ? -3.384 -2.545 27.086 1.00 86.50 203 ALA A CA 1
ATOM 1547 C C . ALA A 1 203 ? -3.19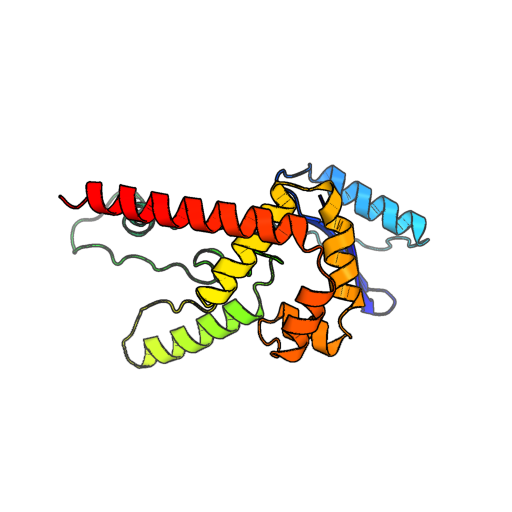5 -1.030 26.870 1.00 86.50 203 ALA A C 1
ATOM 1549 O O . ALA A 1 203 ? -3.564 -0.227 27.730 1.00 86.50 203 ALA A O 1
ATOM 1550 N N . LYS A 1 204 ? -2.687 -0.623 25.697 1.00 83.19 204 LYS A N 1
ATOM 1551 C CA . LYS A 1 204 ? -2.544 0.791 25.313 1.00 83.19 204 LYS A CA 1
ATOM 1552 C C . LYS A 1 204 ? -3.900 1.501 25.239 1.00 83.19 204 LYS A C 1
ATOM 1554 O O . LYS A 1 204 ? -4.019 2.639 25.688 1.00 83.19 204 LYS A O 1
ATOM 1559 N N . GLN A 1 205 ? -4.924 0.834 24.708 1.00 79.12 205 GLN A N 1
ATOM 1560 C CA . GLN A 1 205 ? -6.274 1.387 24.595 1.00 79.12 205 GLN A CA 1
ATOM 1561 C C . GLN A 1 205 ? -6.938 1.580 25.966 1.00 79.12 205 GLN A C 1
ATOM 1563 O O . GLN A 1 205 ? -7.491 2.649 26.220 1.00 79.12 205 GLN A O 1
ATOM 1568 N N . VAL A 1 206 ? -6.811 0.601 26.870 1.00 78.62 206 VAL A N 1
ATOM 1569 C CA . VAL A 1 206 ? -7.295 0.702 28.260 1.00 78.62 206 VAL A CA 1
ATOM 1570 C C . VAL A 1 206 ? -6.574 1.826 29.007 1.00 78.62 206 VAL A C 1
ATOM 1572 O O . VAL A 1 206 ? -7.216 2.658 29.642 1.00 78.62 206 VAL A O 1
ATOM 1575 N N . SER A 1 207 ? -5.248 1.918 28.875 1.00 77.50 207 SER A N 1
ATOM 1576 C CA . SER A 1 207 ? -4.465 3.004 29.475 1.00 77.50 207 SER A CA 1
ATOM 1577 C C . SER A 1 207 ? -4.897 4.382 28.956 1.00 77.50 207 SER A C 1
ATOM 1579 O O . SER A 1 207 ? -5.093 5.298 29.753 1.00 77.50 207 SER A O 1
ATOM 1581 N N . LYS A 1 208 ? -5.132 4.530 27.643 1.00 75.62 208 LYS A N 1
ATOM 1582 C CA . LYS A 1 208 ? -5.610 5.787 27.041 1.00 75.62 208 LYS A CA 1
ATOM 1583 C C . LYS A 1 208 ? -7.015 6.168 27.523 1.00 75.62 208 LYS A C 1
ATOM 1585 O O . LYS A 1 208 ? -7.270 7.349 27.729 1.00 75.62 208 LYS A O 1
ATOM 1590 N N . GLN A 1 209 ? -7.905 5.197 27.739 1.00 72.25 209 GLN A N 1
ATOM 1591 C CA . GLN A 1 209 ? -9.234 5.442 28.316 1.00 72.25 209 GLN A CA 1
ATOM 1592 C C . GLN A 1 209 ? -9.151 5.903 29.778 1.00 72.25 209 GLN A C 1
ATOM 1594 O O . GLN A 1 209 ? -9.812 6.871 30.141 1.00 72.25 209 GLN A O 1
ATOM 1599 N N . LEU A 1 210 ? -8.294 5.276 30.589 1.00 69.19 210 LEU A N 1
ATOM 1600 C CA . LEU A 1 210 ? -8.077 5.662 31.990 1.00 69.19 210 LEU A CA 1
ATOM 1601 C C . LEU A 1 210 ? -7.428 7.052 32.116 1.00 69.19 210 LEU A C 1
ATOM 1603 O O . LEU A 1 210 ? -7.851 7.865 32.932 1.00 69.19 210 LEU A O 1
ATOM 1607 N N . LEU A 1 211 ? -6.440 7.362 31.271 1.00 70.06 211 LEU A N 1
ATOM 1608 C CA . LEU A 1 211 ? -5.780 8.675 31.230 1.00 70.06 211 LEU A CA 1
ATOM 1609 C C . LEU A 1 211 ? -6.680 9.775 30.643 1.00 70.06 211 LEU A C 1
ATOM 1611 O O . LEU A 1 211 ? -6.577 10.930 31.049 1.00 70.06 211 LEU A O 1
ATOM 1615 N N . GLY A 1 212 ? -7.568 9.431 29.706 1.00 49.59 212 GLY A N 1
ATOM 1616 C CA . GLY A 1 212 ? -8.550 10.355 29.133 1.00 49.59 212 GLY A CA 1
ATOM 1617 C C . GLY A 1 212 ? -9.636 10.771 30.128 1.00 49.59 212 GLY A C 1
ATOM 1618 O O . GLY A 1 212 ? -10.055 11.923 30.111 1.00 49.59 212 GLY A O 1
ATOM 1619 N N . GLN A 1 213 ? -10.035 9.882 31.045 1.00 50.03 213 GLN A N 1
ATOM 1620 C CA . GLN A 1 213 ? -10.993 10.213 32.110 1.00 50.03 213 GLN A CA 1
ATOM 1621 C C . GLN A 1 213 ? -10.426 11.197 33.148 1.00 50.03 213 GLN A C 1
ATOM 1623 O O . GLN A 1 213 ? -11.182 11.980 33.712 1.00 50.03 213 GLN A O 1
ATOM 1628 N N . HIS A 1 214 ? -9.104 11.234 33.350 1.00 44.78 214 HIS A N 1
ATOM 1629 C CA . HIS A 1 214 ? -8.455 12.176 34.273 1.00 44.78 214 HIS A CA 1
ATOM 1630 C C . HIS A 1 214 ? -8.275 13.602 33.725 1.00 44.78 214 HIS A C 1
ATOM 1632 O O . HIS A 1 214 ? -7.926 14.490 34.494 1.00 44.78 214 HIS A O 1
ATOM 1638 N N . LYS A 1 215 ? -8.498 13.844 32.424 1.00 41.06 215 LYS A N 1
ATOM 1639 C CA . LYS A 1 215 ? -8.429 15.190 31.817 1.00 41.06 215 LYS A CA 1
ATOM 1640 C C . LYS A 1 215 ? -9.795 15.881 31.669 1.00 41.06 215 LYS A C 1
ATOM 1642 O O . LYS A 1 215 ? -9.839 17.012 31.199 1.00 41.06 215 LYS A O 1
ATOM 1647 N N . SER A 1 216 ? -10.890 15.218 32.050 1.00 39.56 216 SER A N 1
ATOM 1648 C CA . SER A 1 216 ? -12.259 15.768 32.014 1.00 39.56 216 SER A CA 1
ATOM 1649 C C . SER A 1 216 ? -12.889 15.952 33.403 1.00 39.56 216 SER A C 1
ATOM 1651 O O . SER A 1 216 ? -14.105 16.110 33.492 1.00 39.56 216 SER A O 1
ATOM 1653 N N . ALA A 1 217 ? -12.082 15.935 34.466 1.00 35.22 217 ALA A N 1
ATOM 1654 C CA . ALA A 1 217 ? -12.480 16.274 35.834 1.00 35.22 217 ALA A CA 1
ATOM 1655 C C . ALA A 1 217 ? -11.678 17.489 36.306 1.00 35.22 217 ALA A C 1
ATOM 1657 O O . ALA A 1 217 ? -12.275 18.340 36.999 1.00 35.22 217 ALA A O 1
#